Protein AF-A0A061D310-F1 (afdb_monomer_lite)

Radius of gyration: 40.43 Å; chains: 1; bounding box: 130×43×101 Å

Organism: Babesia bigemina (NCBI:txid5866)

Secondary structure (DSSP, 8-state):
-HHHHHHHHHHHHHHHHHHHHHHT-TTTHHHHHHHHHHHHHHHHHHHHHH---SS-THHHHHHHHHHHHHHHHHHHHHHHHHHHHHS-GGGHHHHHHHHHHHHHHHHHHHHHHHHHHHHHHTT-----S-GGGS-HHHHHHHHHHHHHHHHHHHHHHHHHHHHHHHHHHHHHHHHHHHHHHHHHHHHHHHHHHHHHHHHHHHHTT-SSHHHHHHHTTSSSSS---------------

Structure (mmCIF, N/CA/C/O backbone):
data_AF-A0A061D310-F1
#
_entry.id   AF-A0A061D310-F1
#
loop_
_atom_site.group_PDB
_atom_site.id
_atom_site.type_symbol
_atom_site.label_atom_id
_atom_site.label_alt_id
_atom_site.label_comp_id
_atom_site.label_asym_id
_atom_site.label_entity_id
_atom_site.label_seq_id
_atom_site.pdbx_PDB_ins_code
_atom_site.Cartn_x
_atom_site.Cartn_y
_atom_site.Cartn_z
_atom_site.occupancy
_atom_site.B_iso_or_equiv
_atom_site.auth_seq_id
_atom_site.auth_comp_id
_atom_site.auth_asym_id
_atom_site.auth_atom_id
_atom_site.pdbx_PDB_model_num
ATOM 1 N N . MET A 1 1 ? -4.786 -15.714 -21.174 1.00 40.25 1 MET A N 1
ATOM 2 C CA . MET A 1 1 ? -5.944 -15.778 -20.247 1.00 40.25 1 MET A CA 1
ATOM 3 C C . MET A 1 1 ? -5.659 -16.450 -18.891 1.00 40.25 1 MET A C 1
ATOM 5 O O . MET A 1 1 ? -6.470 -16.296 -17.992 1.00 40.25 1 MET A O 1
ATOM 9 N N . CYS A 1 2 ? -4.510 -17.110 -18.673 1.00 45.19 2 CYS A N 1
ATOM 10 C CA . CYS A 1 2 ? -4.218 -17.832 -17.417 1.00 45.19 2 CYS A CA 1
ATOM 11 C C . CYS A 1 2 ? -3.834 -16.929 -16.211 1.00 45.19 2 CYS A C 1
ATOM 13 O O . CYS A 1 2 ? -4.000 -17.319 -15.060 1.00 45.19 2 CYS A O 1
ATOM 15 N N . GLY A 1 3 ? -3.365 -15.696 -16.450 1.00 41.44 3 GLY A N 1
ATOM 16 C CA . GLY A 1 3 ? -2.932 -14.778 -15.380 1.00 41.44 3 GLY A CA 1
ATOM 17 C C . GLY A 1 3 ? -4.069 -14.186 -14.535 1.00 41.44 3 GLY A C 1
ATOM 18 O O . GLY A 1 3 ? -3.942 -14.087 -13.320 1.00 41.44 3 GLY A O 1
ATOM 19 N N . ILE A 1 4 ? -5.212 -13.863 -15.151 1.00 46.84 4 ILE A N 1
ATOM 20 C CA . ILE A 1 4 ? -6.364 -13.242 -14.465 1.00 46.84 4 ILE A CA 1
ATOM 21 C C . ILE A 1 4 ? -6.968 -14.199 -13.425 1.00 46.84 4 ILE A C 1
ATOM 23 O O . ILE A 1 4 ? -7.318 -13.784 -12.324 1.00 46.84 4 ILE A O 1
ATOM 27 N N . TRP A 1 5 ? -7.014 -15.496 -13.740 1.00 44.12 5 TRP A N 1
ATOM 28 C CA . TRP A 1 5 ? -7.502 -16.524 -12.818 1.00 44.12 5 TRP A CA 1
ATOM 29 C C . TRP A 1 5 ? -6.591 -16.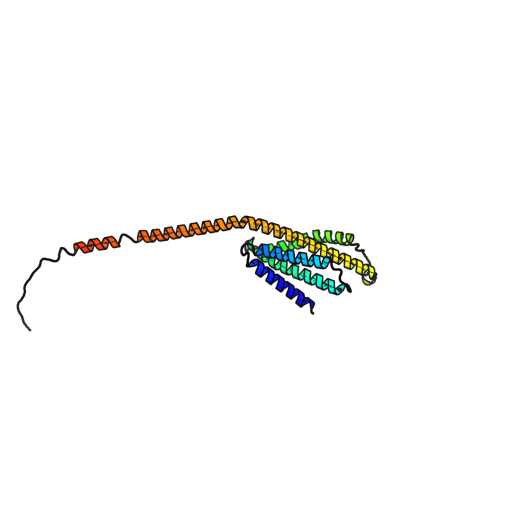701 -11.598 1.00 44.12 5 TRP A C 1
ATOM 31 O O . TRP A 1 5 ? -7.087 -16.899 -10.491 1.00 44.12 5 TRP A O 1
ATOM 41 N N . ARG A 1 6 ? -5.268 -16.562 -11.763 1.00 48.09 6 ARG A N 1
ATOM 42 C CA . ARG A 1 6 ? -4.312 -16.631 -10.644 1.00 48.09 6 ARG A CA 1
ATOM 43 C C . ARG A 1 6 ? -4.424 -15.425 -9.711 1.00 48.09 6 ARG A C 1
ATOM 45 O O . ARG A 1 6 ? -4.396 -15.606 -8.500 1.00 48.09 6 ARG A O 1
ATOM 52 N N . VAL A 1 7 ? -4.628 -14.226 -10.257 1.00 51.94 7 VAL A N 1
ATOM 53 C CA . VAL A 1 7 ? -4.828 -12.999 -9.464 1.00 51.94 7 VAL A CA 1
ATOM 54 C C . VAL A 1 7 ? -6.148 -13.043 -8.683 1.00 51.94 7 VAL A C 1
ATOM 56 O O . VAL A 1 7 ? -6.175 -12.727 -7.495 1.00 51.94 7 VAL A O 1
ATOM 59 N N . LEU A 1 8 ? -7.234 -13.508 -9.310 1.00 54.69 8 LEU A N 1
ATOM 60 C CA . LEU A 1 8 ? -8.517 -13.705 -8.625 1.00 54.69 8 LEU A CA 1
ATOM 61 C C . LEU A 1 8 ? -8.434 -14.786 -7.538 1.00 54.69 8 LEU A C 1
ATOM 63 O O . LEU A 1 8 ? -8.980 -14.602 -6.451 1.00 54.69 8 LEU A O 1
ATOM 67 N N . SER A 1 9 ? -7.706 -15.874 -7.802 1.00 59.25 9 SER A N 1
ATOM 68 C CA . SER A 1 9 ? -7.478 -16.940 -6.817 1.00 59.25 9 SER A CA 1
ATOM 69 C C . SER A 1 9 ? -6.656 -16.441 -5.629 1.00 59.25 9 SER A C 1
ATOM 71 O O . SER A 1 9 ? -6.984 -16.752 -4.490 1.00 59.25 9 SER A O 1
ATOM 73 N N . PHE A 1 10 ? -5.637 -15.611 -5.866 1.00 60.53 10 PHE A N 1
ATOM 74 C CA . PHE A 1 10 ? -4.836 -15.010 -4.800 1.00 60.53 10 PHE A CA 1
ATOM 75 C C . PHE A 1 10 ? -5.677 -14.097 -3.898 1.00 60.53 10 PHE A C 1
ATOM 77 O O . PHE A 1 10 ? -5.633 -14.232 -2.678 1.00 60.53 10 PHE A O 1
ATOM 84 N N . ASN A 1 11 ? -6.522 -13.239 -4.479 1.00 62.38 11 ASN A N 1
ATOM 85 C CA . ASN A 1 11 ? -7.435 -12.396 -3.701 1.00 62.38 11 ASN A CA 1
ATOM 86 C C . ASN A 1 11 ? -8.438 -13.222 -2.878 1.00 62.38 11 ASN A C 1
ATOM 88 O O . ASN A 1 11 ? -8.724 -12.872 -1.732 1.00 62.38 11 ASN A O 1
ATOM 92 N N . ALA A 1 12 ? -8.950 -14.327 -3.427 1.00 65.38 12 ALA A N 1
ATOM 93 C CA . ALA A 1 12 ? -9.838 -15.233 -2.701 1.00 65.38 12 ALA A CA 1
ATOM 94 C C . ALA A 1 12 ? -9.127 -15.918 -1.520 1.00 65.38 12 ALA A C 1
ATOM 96 O O . ALA A 1 12 ? -9.689 -15.992 -0.428 1.00 65.38 12 ALA A O 1
ATOM 97 N N . VAL A 1 13 ? -7.877 -16.350 -1.709 1.00 66.12 13 VAL A N 1
ATOM 98 C CA . VAL A 1 13 ? -7.052 -16.955 -0.651 1.00 66.12 13 VAL A CA 1
ATOM 99 C C . VAL A 1 13 ? -6.716 -15.935 0.437 1.00 66.12 13 VAL A C 1
ATOM 101 O O . VAL A 1 13 ? -6.892 -16.226 1.618 1.00 66.12 13 VAL A O 1
ATOM 104 N N . CYS A 1 14 ? -6.312 -14.714 0.073 1.00 62.16 14 CYS A N 1
ATOM 105 C CA . CYS A 1 14 ? -6.081 -13.645 1.046 1.00 62.16 14 CYS A CA 1
ATOM 106 C C . CYS A 1 14 ? -7.341 -13.348 1.862 1.00 62.16 14 CYS A C 1
ATOM 108 O O . CYS A 1 14 ? -7.257 -13.184 3.076 1.00 62.16 14 CYS A O 1
ATOM 110 N N . LYS A 1 15 ? -8.512 -13.324 1.216 1.00 66.69 15 LYS A N 1
ATOM 111 C CA . LYS A 1 15 ? -9.788 -13.116 1.901 1.00 66.69 15 LYS A CA 1
ATOM 112 C C . LYS A 1 15 ? -10.092 -14.234 2.907 1.00 66.69 15 LYS A C 1
ATOM 114 O O . LYS A 1 15 ? -10.458 -13.924 4.033 1.00 66.69 15 LYS A O 1
ATOM 119 N N . GLN A 1 16 ? -9.871 -15.498 2.545 1.00 67.25 16 GLN A N 1
ATOM 120 C CA . GLN A 1 16 ? -10.068 -16.633 3.459 1.00 67.25 16 GLN A CA 1
ATOM 121 C C . GLN A 1 16 ? -9.105 -16.609 4.653 1.00 67.25 16 GLN A C 1
ATOM 123 O O . GLN A 1 16 ? -9.524 -16.844 5.782 1.00 67.25 16 GLN A O 1
ATOM 128 N N . ILE A 1 17 ? -7.826 -16.282 4.433 1.00 65.75 17 ILE A N 1
ATOM 129 C CA . ILE A 1 17 ? -6.835 -16.156 5.517 1.00 65.75 17 ILE A CA 1
ATOM 130 C C . ILE A 1 17 ? -7.236 -15.037 6.485 1.00 65.75 17 ILE A C 1
ATOM 132 O O . ILE A 1 17 ? -7.107 -15.189 7.699 1.00 65.75 17 ILE A O 1
ATOM 136 N N . ILE A 1 18 ? -7.750 -13.924 5.955 1.00 64.88 18 ILE A N 1
ATOM 137 C CA . ILE A 1 18 ? -8.254 -12.814 6.767 1.00 64.88 18 ILE A CA 1
ATOM 138 C C . ILE A 1 18 ? -9.474 -13.248 7.583 1.00 64.88 18 ILE A C 1
ATOM 140 O O . ILE A 1 18 ? -9.512 -12.976 8.777 1.00 64.88 18 ILE A O 1
ATOM 144 N N . GLU A 1 19 ? -10.448 -13.927 6.974 1.00 66.81 19 GLU A N 1
ATOM 145 C CA . GLU A 1 19 ? -11.655 -14.402 7.666 1.00 66.81 19 GLU A CA 1
ATOM 146 C C . GLU A 1 19 ? -11.306 -15.362 8.818 1.00 66.81 19 GLU A C 1
ATOM 148 O O . GLU A 1 19 ? -11.794 -15.174 9.933 1.00 66.81 19 GLU A O 1
ATOM 153 N N . LEU A 1 20 ? -10.372 -16.294 8.594 1.00 64.12 20 LEU A N 1
ATOM 154 C CA . LEU A 1 20 ? -9.878 -17.216 9.625 1.00 64.12 20 LEU A CA 1
ATOM 155 C C . LEU A 1 20 ? -9.136 -16.497 10.764 1.00 64.12 20 LEU A C 1
ATOM 157 O O . LEU A 1 20 ? -9.350 -16.802 11.934 1.00 64.12 20 LEU A O 1
ATOM 161 N N . ALA A 1 21 ? -8.284 -15.516 10.448 1.00 60.56 21 ALA A N 1
ATOM 162 C CA . ALA A 1 21 ? -7.558 -14.747 11.463 1.00 60.56 21 ALA A CA 1
ATOM 163 C C . ALA A 1 21 ? -8.468 -13.801 12.274 1.00 60.56 21 ALA A C 1
ATOM 165 O O . ALA A 1 21 ? -8.161 -13.448 13.414 1.00 60.56 21 ALA A O 1
ATOM 166 N N . VAL A 1 22 ? -9.586 -13.376 11.682 1.00 62.34 22 VAL A N 1
ATOM 167 C CA . VAL A 1 22 ? -10.584 -12.486 12.290 1.00 62.34 22 VAL A CA 1
ATOM 168 C C . VAL A 1 22 ? -11.495 -13.225 13.273 1.00 62.34 22 VAL A C 1
ATOM 170 O O . VAL A 1 22 ? -11.852 -12.651 14.307 1.00 62.34 22 VAL A O 1
ATOM 173 N N . GLU A 1 23 ? -11.859 -14.480 12.996 1.00 61.41 23 GLU A N 1
ATOM 174 C CA . GLU A 1 23 ? -12.738 -15.268 13.874 1.00 61.41 23 GLU A CA 1
ATOM 175 C C . GLU A 1 23 ? -12.149 -15.492 15.273 1.00 61.41 23 GLU A C 1
ATOM 177 O O . GLU A 1 23 ? -12.894 -15.472 16.259 1.00 61.41 23 GLU A O 1
ATOM 182 N N . ASP A 1 24 ? -10.824 -15.605 15.366 1.00 58.50 24 ASP A N 1
ATOM 183 C CA . ASP A 1 24 ? -10.109 -15.873 16.617 1.00 58.50 24 ASP A CA 1
ATOM 184 C C . ASP A 1 24 ? -9.961 -14.617 17.509 1.00 58.50 24 A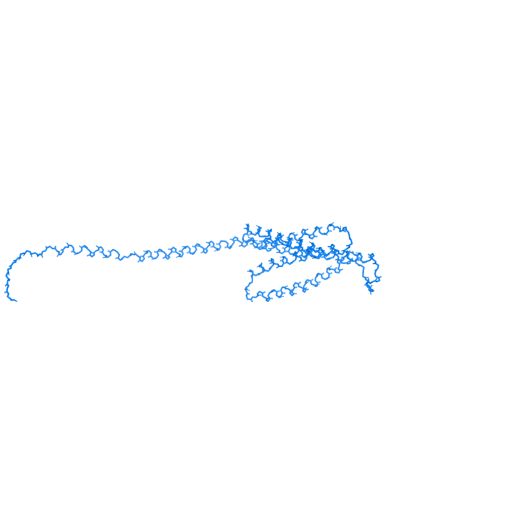SP A C 1
ATOM 186 O O . ASP A 1 24 ? -9.761 -14.711 18.718 1.00 58.50 24 ASP A O 1
ATOM 190 N N . ASN A 1 25 ? -10.132 -13.408 16.949 1.00 55.69 25 ASN A N 1
ATOM 191 C CA . ASN A 1 25 ? -9.956 -12.132 17.659 1.00 55.69 25 ASN A CA 1
ATOM 192 C C . ASN A 1 25 ? -11.044 -11.098 17.314 1.00 55.69 25 ASN A C 1
ATOM 194 O O . ASN A 1 25 ? -10.763 -10.023 16.781 1.00 55.69 25 ASN A O 1
ATOM 198 N N . ARG A 1 26 ? -12.306 -11.365 17.684 1.00 59.72 26 ARG A N 1
ATOM 199 C CA . ARG A 1 26 ? -13.468 -10.504 17.347 1.00 59.72 26 ARG A CA 1
ATOM 200 C C . ARG A 1 26 ? -13.345 -9.027 17.750 1.00 59.72 26 ARG A C 1
ATOM 202 O O . ARG A 1 26 ? -14.005 -8.186 17.149 1.00 59.72 26 ARG A O 1
ATOM 209 N N . HIS A 1 27 ? -12.539 -8.692 18.759 1.00 59.91 27 HIS A N 1
ATOM 210 C CA . HIS A 1 27 ? -12.313 -7.298 19.178 1.00 59.91 27 HIS A CA 1
ATOM 211 C C . HIS A 1 27 ? -11.194 -6.581 18.410 1.00 59.91 27 HIS A C 1
ATOM 213 O O . HIS A 1 27 ? -11.166 -5.355 18.406 1.00 59.91 27 HIS A O 1
ATOM 219 N N . TYR A 1 28 ? -10.321 -7.320 17.722 1.00 62.16 28 TYR A N 1
ATOM 220 C CA . TYR A 1 28 ? -9.202 -6.774 16.941 1.00 62.16 28 TYR A CA 1
ATOM 221 C C . TYR A 1 28 ? -9.269 -7.153 15.461 1.00 62.16 28 TYR A C 1
ATOM 223 O O . TYR A 1 28 ? -8.322 -6.914 14.720 1.00 62.16 28 TYR A O 1
ATOM 231 N N . ALA A 1 29 ? -10.393 -7.717 15.025 1.00 65.50 29 ALA A N 1
ATOM 232 C CA . ALA A 1 29 ? -10.619 -8.217 13.679 1.00 65.50 29 ALA A CA 1
ATOM 233 C C . ALA A 1 29 ? -10.131 -7.255 12.584 1.00 65.50 29 ALA A C 1
ATOM 235 O O . ALA A 1 29 ? -9.356 -7.631 11.710 1.00 65.50 29 ALA A O 1
ATOM 236 N N . GLU A 1 30 ? -10.540 -5.989 12.658 1.00 69.69 30 GLU A N 1
ATOM 237 C CA . GLU A 1 30 ? -10.260 -5.004 11.614 1.00 69.69 30 GLU A CA 1
ATOM 238 C C . GLU A 1 30 ? -8.780 -4.575 11.536 1.00 69.69 30 GLU A C 1
ATOM 240 O O . GLU A 1 30 ? -8.208 -4.646 10.443 1.00 69.69 30 GLU A O 1
ATOM 245 N N . PRO A 1 31 ? -8.109 -4.166 12.637 1.00 70.69 31 PRO A N 1
ATOM 246 C CA . PRO A 1 31 ? -6.686 -3.832 12.579 1.00 70.69 31 PRO A CA 1
ATOM 247 C C . PRO A 1 31 ? -5.799 -5.060 12.325 1.00 70.69 31 PRO A C 1
ATOM 249 O O . PRO A 1 31 ? -4.829 -4.945 11.577 1.00 70.69 31 PRO A O 1
ATOM 252 N N . THR A 1 32 ? -6.143 -6.240 12.858 1.00 73.25 32 THR A N 1
ATOM 253 C CA . THR A 1 32 ? -5.396 -7.486 12.611 1.00 73.25 32 THR A CA 1
ATOM 254 C C . THR A 1 32 ? -5.465 -7.899 11.141 1.00 73.25 32 THR A C 1
ATOM 256 O O . THR A 1 32 ? -4.432 -8.198 10.541 1.00 73.25 32 THR A O 1
ATOM 259 N N . ALA A 1 33 ? -6.650 -7.837 10.523 1.00 75.19 33 ALA A N 1
ATOM 260 C CA . ALA A 1 33 ? -6.819 -8.079 9.091 1.00 75.19 33 ALA A CA 1
ATOM 261 C C . ALA A 1 33 ? -5.969 -7.121 8.241 1.00 75.19 33 ALA A C 1
ATOM 263 O O . ALA A 1 33 ? -5.321 -7.544 7.282 1.00 75.19 33 ALA A O 1
ATOM 264 N N . GLY A 1 34 ? -5.933 -5.838 8.618 1.00 74.75 34 GLY A N 1
ATOM 265 C CA . GLY A 1 34 ? -5.108 -4.824 7.963 1.00 74.75 34 GLY A CA 1
ATOM 266 C C . GLY A 1 34 ? -3.609 -5.124 8.049 1.00 74.75 34 GLY A C 1
ATOM 267 O O . GLY A 1 34 ? -2.923 -5.088 7.027 1.00 74.75 34 GLY A O 1
ATOM 268 N N . CYS A 1 35 ? -3.109 -5.485 9.235 1.00 79.88 35 CYS A N 1
ATOM 269 C CA . CYS A 1 35 ? -1.708 -5.865 9.442 1.00 79.88 35 CYS A CA 1
ATOM 270 C C . CYS A 1 35 ? -1.311 -7.097 8.617 1.00 79.88 35 CYS A C 1
ATOM 272 O O . CYS A 1 35 ? -0.292 -7.063 7.929 1.00 79.88 35 CYS A O 1
ATOM 274 N N . ILE A 1 36 ? -2.122 -8.162 8.645 1.00 81.38 36 ILE A N 1
ATOM 275 C CA . ILE A 1 36 ? -1.851 -9.402 7.898 1.00 81.38 36 ILE A CA 1
ATOM 276 C C . ILE A 1 36 ? -1.805 -9.115 6.398 1.00 81.38 36 ILE A C 1
ATOM 278 O O . ILE A 1 36 ? -0.860 -9.511 5.719 1.00 81.38 36 ILE A O 1
ATOM 282 N N . LEU A 1 37 ? -2.786 -8.376 5.878 1.00 81.50 37 LEU A N 1
ATOM 283 C CA . LEU A 1 37 ? -2.849 -8.045 4.459 1.00 81.50 37 LEU A CA 1
ATOM 284 C C . LEU A 1 37 ? -1.6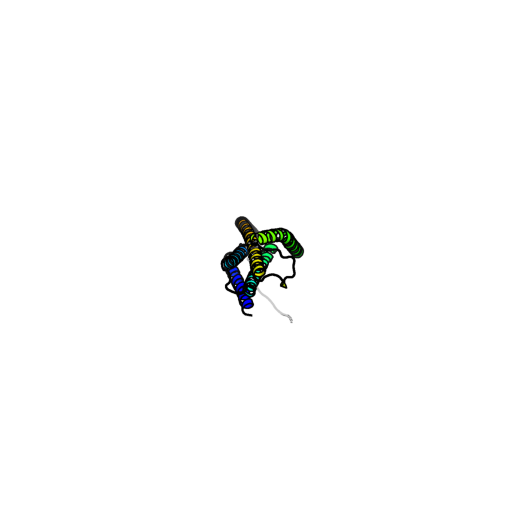60 -7.183 4.008 1.00 81.50 37 LEU A C 1
ATOM 286 O O . LEU A 1 37 ? -1.088 -7.434 2.946 1.00 81.50 37 LEU A O 1
ATOM 290 N N . MET A 1 38 ? -1.260 -6.196 4.815 1.00 82.62 38 MET A N 1
ATOM 291 C CA . MET A 1 38 ? -0.069 -5.387 4.535 1.00 82.62 38 MET A CA 1
ATOM 292 C C . MET A 1 38 ? 1.217 -6.213 4.608 1.00 82.62 38 MET A C 1
ATOM 294 O O . MET A 1 38 ? 2.106 -6.012 3.784 1.00 82.62 38 MET A O 1
ATOM 298 N N . GLY A 1 39 ? 1.298 -7.178 5.528 1.00 82.19 39 GLY A N 1
ATOM 299 C CA . GLY A 1 39 ? 2.409 -8.125 5.619 1.00 82.19 39 GLY A CA 1
ATOM 300 C C . GLY A 1 39 ? 2.519 -9.025 4.387 1.00 82.19 39 GLY A C 1
ATOM 301 O O . GLY A 1 39 ? 3.589 -9.115 3.789 1.00 82.19 39 GLY A O 1
ATOM 302 N N . VAL A 1 40 ? 1.407 -9.623 3.944 1.00 82.25 40 VAL A N 1
ATOM 303 C CA . VAL A 1 40 ? 1.356 -10.434 2.713 1.00 82.25 40 VAL A CA 1
ATOM 304 C C . VAL A 1 40 ? 1.761 -9.604 1.498 1.00 82.25 40 VAL A C 1
ATOM 306 O O . VAL A 1 40 ? 2.532 -10.066 0.658 1.00 82.25 40 VAL A O 1
ATOM 309 N N . ARG A 1 41 ? 1.285 -8.358 1.414 1.00 83.69 41 ARG A N 1
ATOM 310 C CA . ARG A 1 41 ? 1.665 -7.441 0.339 1.00 83.69 41 ARG A CA 1
ATOM 311 C C . ARG A 1 41 ? 3.157 -7.123 0.360 1.00 83.69 41 ARG A C 1
ATOM 313 O O . ARG A 1 41 ? 3.786 -7.159 -0.692 1.00 83.69 41 ARG A O 1
ATOM 320 N N . LEU A 1 42 ? 3.717 -6.819 1.529 1.00 84.00 42 LEU A N 1
ATOM 321 C CA . LEU A 1 42 ? 5.145 -6.549 1.673 1.00 84.00 42 LEU A CA 1
ATOM 322 C C . LEU A 1 42 ? 5.973 -7.760 1.231 1.00 84.00 42 LEU A C 1
ATOM 324 O O . LEU A 1 42 ? 6.916 -7.595 0.463 1.00 84.00 42 LEU A O 1
ATOM 328 N N . LEU A 1 43 ? 5.575 -8.966 1.645 1.00 82.88 43 LEU A N 1
ATOM 329 C CA . LEU A 1 43 ? 6.233 -10.206 1.243 1.00 82.88 43 LEU A CA 1
ATOM 330 C C . LEU A 1 43 ? 6.180 -10.407 -0.277 1.00 82.88 43 LEU A C 1
ATOM 332 O O . LEU A 1 43 ? 7.203 -10.703 -0.885 1.00 82.88 43 LEU A O 1
ATOM 336 N N . ALA A 1 44 ? 5.020 -10.184 -0.901 1.00 80.25 44 ALA A N 1
ATOM 337 C CA . ALA A 1 44 ? 4.889 -10.246 -2.354 1.00 80.25 44 ALA A CA 1
ATOM 338 C C . ALA A 1 44 ? 5.837 -9.249 -3.044 1.00 80.25 44 ALA A C 1
ATOM 340 O O . ALA A 1 44 ? 6.581 -9.642 -3.937 1.00 80.25 44 ALA A O 1
ATOM 341 N N . CYS A 1 45 ? 5.873 -7.988 -2.598 1.00 79.69 45 CYS A N 1
ATOM 342 C CA . CYS A 1 45 ? 6.775 -6.979 -3.157 1.00 79.69 45 CYS A CA 1
ATOM 343 C C . CYS A 1 45 ? 8.258 -7.366 -3.025 1.00 79.69 45 CYS A C 1
ATOM 345 O O . CYS A 1 45 ? 9.026 -7.130 -3.952 1.00 79.69 45 CYS A O 1
ATOM 347 N N . LEU A 1 46 ? 8.668 -7.955 -1.895 1.00 80.00 46 LEU A N 1
ATOM 348 C CA . LEU A 1 46 ? 10.051 -8.394 -1.678 1.00 80.00 46 LEU A CA 1
ATOM 349 C C . LEU A 1 46 ? 10.430 -9.566 -2.594 1.00 80.00 46 LEU A C 1
ATOM 351 O O . LEU A 1 46 ? 11.498 -9.541 -3.201 1.00 80.00 46 LEU A O 1
ATOM 355 N N . LEU A 1 47 ? 9.528 -10.537 -2.773 1.00 76.81 47 LEU A N 1
ATOM 356 C CA . LEU A 1 47 ? 9.737 -11.671 -3.682 1.00 76.81 47 LEU A CA 1
ATOM 357 C C . LEU A 1 47 ? 9.948 -11.220 -5.138 1.00 76.81 47 LEU A C 1
ATOM 359 O O . LEU A 1 47 ? 10.805 -11.763 -5.840 1.00 76.81 47 LEU A O 1
ATOM 363 N N . PHE A 1 48 ? 9.203 -10.205 -5.586 1.00 73.25 48 PHE A N 1
ATOM 364 C CA . PHE A 1 48 ? 9.360 -9.631 -6.928 1.00 73.25 48 PHE A CA 1
ATOM 365 C C . PHE A 1 48 ? 10.634 -8.770 -7.076 1.00 73.25 48 PHE A C 1
ATOM 367 O O . PHE A 1 48 ? 11.098 -8.555 -8.199 1.00 73.25 48 PHE A O 1
ATOM 374 N N . LEU A 1 49 ? 11.226 -8.291 -5.971 1.00 72.38 49 LEU A N 1
ATOM 375 C CA . LEU A 1 49 ? 12.439 -7.455 -5.970 1.00 72.38 49 LEU A CA 1
ATOM 376 C C . LEU A 1 49 ? 13.717 -8.277 -6.161 1.00 72.38 49 LEU A C 1
ATOM 378 O O . LEU A 1 49 ? 14.624 -7.827 -6.858 1.00 72.38 49 LEU A O 1
ATOM 382 N N . GLU A 1 50 ? 13.780 -9.469 -5.566 1.00 66.31 50 GLU A N 1
ATOM 383 C CA . GLU A 1 50 ? 14.973 -10.328 -5.591 1.00 66.31 50 GLU A CA 1
ATOM 384 C C . GLU A 1 50 ? 15.095 -11.188 -6.851 1.00 66.31 50 GLU A C 1
ATOM 386 O O . GLU A 1 50 ? 16.200 -11.594 -7.206 1.00 66.31 50 GLU A O 1
ATOM 391 N N . THR A 1 51 ? 13.988 -11.473 -7.541 1.00 59.06 51 THR A N 1
ATOM 392 C CA . THR A 1 51 ? 13.992 -12.374 -8.699 1.00 59.06 51 THR A CA 1
ATOM 393 C C . THR A 1 51 ? 14.024 -11.586 -10.015 1.00 59.06 51 THR A C 1
ATOM 395 O O . THR A 1 51 ? 12.989 -11.083 -10.460 1.00 59.06 51 THR A O 1
ATOM 398 N N . PRO A 1 52 ? 15.193 -11.444 -10.679 1.00 55.69 52 PRO A N 1
ATOM 399 C CA . PRO A 1 52 ? 15.228 -10.907 -12.032 1.00 55.69 52 PRO A CA 1
ATOM 400 C C . PRO A 1 52 ? 14.522 -11.904 -12.966 1.00 55.69 52 PRO A C 1
ATOM 402 O O . PRO A 1 52 ? 14.874 -13.087 -12.981 1.00 55.69 52 PRO A O 1
ATOM 405 N N . PRO A 1 53 ? 13.503 -11.479 -13.730 1.00 55.75 53 PRO A N 1
ATOM 406 C CA . PRO A 1 53 ? 12.783 -12.390 -14.603 1.00 55.75 53 PRO A CA 1
ATOM 407 C C . PRO A 1 53 ? 13.671 -12.855 -15.759 1.00 55.75 53 PRO A C 1
ATOM 409 O O . PRO A 1 53 ? 14.279 -12.052 -16.465 1.00 55.75 53 PRO A O 1
ATOM 412 N N . PHE A 1 54 ? 13.686 -14.163 -16.004 1.00 46.56 54 PHE A N 1
ATOM 413 C CA . PHE A 1 54 ? 14.227 -14.729 -17.235 1.00 46.56 54 PHE A CA 1
ATOM 414 C C . PHE A 1 54 ? 13.202 -14.537 -18.365 1.00 46.56 54 PHE A C 1
ATOM 416 O O . PHE A 1 54 ? 12.213 -15.266 -18.435 1.00 46.56 54 PHE A O 1
ATOM 423 N N . GLY A 1 55 ? 13.408 -13.549 -19.241 1.00 53.28 55 GLY A N 1
ATOM 424 C CA . GLY A 1 55 ? 12.619 -13.387 -20.470 1.00 53.28 55 GLY A CA 1
ATOM 425 C C . GLY A 1 55 ? 12.387 -11.941 -20.910 1.00 53.28 55 GLY A C 1
ATOM 426 O O . GLY A 1 55 ? 12.630 -10.995 -20.166 1.00 53.28 55 GLY A O 1
ATOM 427 N N . THR A 1 56 ? 11.889 -11.773 -22.139 1.00 53.78 56 THR A N 1
ATOM 428 C CA . THR A 1 56 ? 11.564 -10.466 -22.729 1.00 53.78 56 THR A CA 1
ATOM 429 C C . THR A 1 56 ? 10.586 -9.681 -21.851 1.00 53.78 56 THR A C 1
ATOM 431 O O . THR A 1 56 ? 9.494 -10.154 -21.529 1.00 53.78 56 THR A O 1
ATOM 434 N N . LEU A 1 57 ? 11.004 -8.460 -21.529 1.00 57.59 57 LEU A N 1
ATOM 435 C CA . LEU A 1 57 ? 10.538 -7.516 -20.508 1.00 57.59 57 LEU A CA 1
ATOM 436 C C . LEU A 1 57 ? 9.013 -7.353 -20.302 1.00 57.59 57 LEU A C 1
ATOM 438 O O . LEU A 1 57 ? 8.572 -6.970 -19.225 1.00 57.59 57 LEU A O 1
ATOM 442 N N . LEU A 1 58 ? 8.170 -7.633 -21.300 1.00 63.44 58 LEU A N 1
ATOM 443 C CA . LEU A 1 58 ? 6.793 -7.125 -21.321 1.00 63.44 58 LEU A CA 1
ATOM 444 C C . LEU A 1 58 ? 5.792 -7.917 -20.456 1.00 63.44 58 LEU A C 1
ATOM 446 O O . LEU A 1 58 ? 4.948 -7.325 -19.784 1.00 63.44 58 LEU A O 1
ATOM 450 N N . TRP A 1 59 ? 5.842 -9.254 -20.475 1.00 68.44 59 TRP A N 1
ATOM 451 C CA . TRP A 1 59 ? 4.769 -10.060 -19.868 1.00 68.44 59 TRP A CA 1
ATOM 452 C C . TRP A 1 59 ? 4.884 -10.150 -18.345 1.00 68.44 59 TRP A C 1
ATOM 454 O O . TRP A 1 59 ? 3.883 -10.060 -17.636 1.00 68.44 59 TRP A O 1
ATOM 464 N N . TYR A 1 60 ? 6.111 -10.269 -17.836 1.00 68.75 60 TYR A N 1
ATOM 465 C CA . TYR A 1 60 ? 6.373 -10.320 -16.399 1.00 68.75 60 TYR A CA 1
ATOM 466 C C . TYR A 1 60 ? 5.954 -9.027 -15.698 1.00 68.75 60 TYR A C 1
ATOM 468 O O . TYR A 1 60 ? 5.259 -9.085 -14.689 1.00 68.75 60 TYR A O 1
ATOM 476 N N . HIS A 1 61 ? 6.285 -7.868 -16.277 1.00 71.69 61 HIS A N 1
ATOM 477 C CA . HIS A 1 61 ? 5.923 -6.566 -15.707 1.00 71.69 61 HIS A CA 1
ATOM 478 C C . HIS A 1 61 ? 4.403 -6.393 -15.620 1.00 71.69 61 HIS A C 1
ATOM 480 O O . HIS A 1 61 ? 3.891 -5.785 -14.684 1.00 71.69 61 HIS A O 1
ATOM 486 N N . LEU A 1 62 ? 3.661 -6.963 -16.573 1.00 73.81 62 LEU A N 1
ATOM 487 C CA . LEU A 1 62 ? 2.203 -6.929 -16.566 1.00 73.81 62 LEU A CA 1
ATOM 488 C C . LEU A 1 62 ? 1.615 -7.802 -15.448 1.00 73.81 62 LEU A C 1
ATOM 490 O O . LEU A 1 62 ? 0.649 -7.404 -14.800 1.00 73.81 62 LEU A O 1
ATOM 494 N N . VAL A 1 63 ? 2.201 -8.978 -15.202 1.00 76.75 63 VAL A N 1
ATOM 495 C CA . VAL A 1 63 ? 1.806 -9.867 -14.095 1.00 76.75 63 VAL A CA 1
ATOM 496 C C . VAL A 1 63 ? 2.161 -9.252 -12.741 1.00 76.75 63 VAL A C 1
ATOM 498 O O . VAL A 1 63 ? 1.338 -9.282 -11.824 1.00 76.75 63 VAL A O 1
ATOM 501 N N . GLU A 1 64 ? 3.345 -8.656 -12.626 1.00 74.94 64 GLU A N 1
ATOM 502 C CA . GLU A 1 64 ? 3.809 -7.920 -11.448 1.00 74.94 64 GLU A CA 1
ATOM 503 C C . GLU A 1 64 ? 2.853 -6.757 -11.138 1.00 74.94 64 GLU A C 1
ATOM 505 O O . GLU A 1 64 ? 2.274 -6.699 -10.052 1.00 74.94 64 GLU A O 1
ATOM 510 N N . LEU A 1 65 ? 2.559 -5.907 -12.128 1.00 76.56 65 LEU A N 1
ATOM 511 C CA . LEU A 1 65 ? 1.629 -4.786 -11.980 1.00 76.56 65 LEU A CA 1
ATOM 512 C C . LEU A 1 65 ? 0.204 -5.245 -11.640 1.00 76.56 65 LEU A C 1
ATOM 514 O O . LEU A 1 65 ? -0.447 -4.639 -10.789 1.00 76.56 65 LEU A O 1
ATOM 518 N N . ALA A 1 66 ? -0.285 -6.325 -12.255 1.00 79.19 66 ALA A N 1
ATOM 519 C CA . ALA A 1 66 ? -1.606 -6.876 -11.956 1.00 79.19 66 ALA A CA 1
ATOM 520 C C . ALA A 1 66 ? -1.695 -7.416 -10.519 1.00 79.19 66 ALA A C 1
ATOM 522 O O . ALA A 1 66 ? -2.693 -7.187 -9.834 1.00 79.19 66 ALA A O 1
ATOM 523 N N . THR A 1 67 ? -0.646 -8.088 -10.038 1.00 78.00 67 THR A N 1
ATOM 524 C CA . THR A 1 67 ? -0.587 -8.638 -8.674 1.00 78.00 67 THR A CA 1
ATOM 525 C C . THR A 1 67 ? -0.498 -7.517 -7.632 1.00 78.00 67 THR A C 1
ATOM 527 O O . THR A 1 67 ? -1.219 -7.520 -6.629 1.00 78.00 67 THR A O 1
ATOM 530 N N . LEU A 1 68 ? 0.319 -6.494 -7.896 1.00 78.00 68 LEU A N 1
ATOM 531 C CA . LEU A 1 68 ? 0.427 -5.301 -7.051 1.00 78.00 68 LEU A CA 1
ATOM 532 C C . LEU A 1 68 ? -0.866 -4.467 -7.056 1.00 78.00 68 LEU A C 1
ATOM 534 O O . LEU A 1 68 ? -1.275 -3.944 -6.018 1.00 78.00 68 LEU A O 1
ATOM 538 N N . GLY A 1 69 ? -1.551 -4.378 -8.197 1.00 79.00 69 GLY A N 1
ATOM 539 C CA . GLY A 1 69 ? -2.855 -3.722 -8.313 1.00 79.00 69 GLY A CA 1
ATOM 540 C C . GLY A 1 69 ? -3.951 -4.451 -7.532 1.00 79.00 69 GLY A C 1
ATOM 541 O O . GLY A 1 69 ? -4.711 -3.825 -6.795 1.00 79.00 69 GLY A O 1
ATOM 542 N N . ALA A 1 70 ? -3.998 -5.780 -7.624 1.00 77.38 70 ALA A N 1
ATOM 543 C CA . ALA A 1 70 ? -4.978 -6.604 -6.920 1.00 77.38 70 ALA A CA 1
ATOM 544 C C . ALA A 1 70 ? -4.821 -6.553 -5.392 1.00 77.38 70 ALA A C 1
ATOM 546 O O . ALA A 1 70 ? -5.807 -6.413 -4.661 1.00 77.38 70 ALA A O 1
ATOM 547 N N . THR A 1 71 ? -3.580 -6.592 -4.901 1.00 76.25 71 THR A N 1
ATOM 548 C CA . THR A 1 71 ? -3.294 -6.418 -3.467 1.00 76.25 71 THR A CA 1
ATOM 549 C C . THR A 1 71 ? -3.639 -5.010 -2.982 1.00 76.25 71 THR A C 1
ATOM 551 O O . THR A 1 71 ? -4.119 -4.844 -1.859 1.00 76.25 71 THR A O 1
ATOM 554 N N . TYR A 1 72 ? -3.465 -3.989 -3.828 1.00 79.25 72 TYR A N 1
ATOM 555 C CA . TYR A 1 72 ? -3.891 -2.623 -3.526 1.00 79.25 72 TYR A CA 1
ATOM 556 C C . TYR A 1 72 ? -5.405 -2.469 -3.407 1.00 79.25 72 TYR A C 1
ATOM 558 O O . TYR A 1 72 ? -5.875 -1.831 -2.463 1.00 79.25 72 TYR A O 1
ATOM 566 N N . ASP A 1 73 ? -6.173 -3.070 -4.310 1.00 78.69 73 ASP A N 1
ATOM 567 C CA . ASP A 1 73 ? -7.632 -3.016 -4.228 1.00 78.69 73 ASP A CA 1
ATOM 568 C C . ASP A 1 73 ? -8.159 -3.744 -2.980 1.00 78.69 73 ASP A C 1
ATOM 570 O O . ASP A 1 73 ? -8.978 -3.206 -2.232 1.00 78.69 73 ASP A O 1
ATOM 574 N N . THR A 1 74 ? -7.579 -4.905 -2.662 1.00 75.75 74 THR A N 1
ATOM 575 C CA . THR A 1 74 ? -7.915 -5.662 -1.445 1.00 75.75 74 THR A CA 1
ATOM 576 C C . THR A 1 74 ? -7.629 -4.846 -0.178 1.00 75.75 74 THR A C 1
ATOM 578 O O . THR A 1 74 ? -8.458 -4.792 0.732 1.00 75.75 74 THR A O 1
ATOM 581 N N . ALA A 1 75 ? -6.501 -4.128 -0.133 1.00 72.69 75 ALA A N 1
ATOM 582 C CA . ALA A 1 75 ? -6.163 -3.232 0.975 1.00 72.69 75 ALA A CA 1
ATOM 583 C C . ALA A 1 75 ? -7.162 -2.077 1.139 1.00 72.69 75 ALA A C 1
ATOM 585 O O . ALA A 1 75 ? -7.542 -1.732 2.262 1.00 72.69 75 ALA A O 1
ATOM 586 N N . ASN A 1 76 ? -7.642 -1.508 0.031 1.00 72.88 76 ASN A N 1
ATOM 587 C CA . ASN A 1 76 ? -8.705 -0.504 0.063 1.00 72.88 76 ASN A CA 1
ATOM 588 C C . ASN A 1 76 ? -10.036 -1.073 0.575 1.00 72.88 76 ASN A C 1
ATOM 590 O O . ASN A 1 76 ? -10.812 -0.342 1.201 1.00 72.88 76 ASN A O 1
ATOM 594 N N . GLY A 1 77 ? -10.291 -2.362 0.338 1.00 71.62 77 GLY A N 1
ATOM 595 C CA . GLY A 1 77 ? -11.427 -3.097 0.892 1.00 71.62 77 GLY A CA 1
ATOM 596 C C . GLY A 1 77 ? -11.433 -3.124 2.422 1.00 71.62 77 GLY A C 1
ATOM 597 O O . GLY A 1 77 ? -12.488 -2.922 3.014 1.00 71.62 77 GLY A O 1
ATOM 598 N N . VAL A 1 78 ? -10.264 -3.276 3.056 1.00 69.81 78 VAL A N 1
ATOM 599 C CA . VAL A 1 78 ? -10.104 -3.274 4.528 1.00 69.81 78 VAL A CA 1
ATOM 600 C C . VAL A 1 78 ? -10.087 -1.857 5.111 1.00 69.81 78 VAL A C 1
ATOM 602 O O . VAL A 1 78 ? -10.613 -1.617 6.196 1.00 69.81 78 VAL A O 1
ATOM 605 N N . TYR A 1 79 ? -9.555 -0.876 4.378 1.00 69.12 79 TYR A N 1
ATOM 606 C CA . TYR A 1 79 ? -9.501 0.514 4.845 1.00 69.12 79 TYR A CA 1
ATOM 607 C C . TYR A 1 79 ? -10.894 1.130 5.062 1.00 69.12 79 TYR A C 1
ATOM 609 O O . TYR A 1 79 ? -11.117 1.897 6.001 1.00 69.12 79 TYR A O 1
ATOM 617 N N . ARG A 1 80 ? -11.861 0.799 4.197 1.00 69.38 80 ARG A N 1
ATOM 618 C CA . ARG A 1 80 ? -13.235 1.322 4.277 1.00 69.38 80 ARG A CA 1
ATOM 619 C C . ARG A 1 80 ? -13.944 1.004 5.609 1.00 69.38 80 ARG A C 1
ATOM 621 O O . ARG A 1 80 ? -14.397 1.977 6.221 1.00 69.38 80 ARG A O 1
ATOM 628 N N . PRO A 1 81 ? -14.045 -0.263 6.062 1.00 68.25 81 PRO A N 1
ATOM 629 C CA . PRO A 1 81 ? -14.725 -0.625 7.307 1.00 68.25 81 PRO A CA 1
ATOM 630 C C . PRO A 1 81 ? -14.055 -0.032 8.555 1.00 68.25 81 PRO A C 1
ATOM 632 O O . PRO A 1 81 ? -14.741 0.585 9.374 1.00 68.25 81 PRO A O 1
ATOM 635 N N . VAL A 1 82 ? -12.716 -0.080 8.635 1.00 68.69 82 VAL A N 1
ATOM 636 C CA . VAL A 1 82 ? -11.945 0.538 9.735 1.00 68.69 82 VAL A CA 1
ATOM 637 C C . VAL A 1 82 ? -12.321 2.010 9.881 1.00 68.69 82 VAL A C 1
ATOM 639 O O . VAL A 1 82 ? -12.630 2.505 10.964 1.00 68.69 82 VAL A O 1
ATOM 642 N N . MET A 1 83 ? -12.349 2.732 8.760 1.00 65.12 83 MET A N 1
ATOM 643 C CA . MET A 1 83 ? -12.653 4.151 8.780 1.00 65.12 83 MET A CA 1
ATOM 644 C C . MET A 1 83 ? -14.130 4.388 9.134 1.00 65.12 83 MET A C 1
ATOM 646 O O . MET A 1 83 ? -14.438 5.348 9.843 1.00 65.12 83 MET A O 1
ATOM 650 N N . THR A 1 84 ? -15.082 3.578 8.645 1.00 68.06 84 THR A N 1
ATOM 651 C CA . THR A 1 84 ? -16.517 3.770 8.944 1.00 68.06 84 THR A CA 1
ATOM 652 C C . THR A 1 84 ? -16.851 3.682 10.430 1.00 68.06 84 THR A C 1
ATOM 654 O O . THR A 1 84 ? -17.717 4.426 10.876 1.00 68.06 84 THR A O 1
ATOM 657 N N . ASN A 1 85 ? -16.111 2.904 11.217 1.00 66.06 85 ASN A N 1
ATOM 658 C CA . ASN A 1 85 ? -16.371 2.784 12.654 1.00 66.06 85 ASN A CA 1
ATOM 659 C C . ASN A 1 85 ? -15.947 4.015 13.472 1.00 66.06 85 ASN A C 1
ATOM 661 O O . ASN A 1 85 ? -16.472 4.254 14.557 1.00 66.06 85 ASN A O 1
ATOM 665 N N . VAL A 1 86 ? -15.036 4.841 12.949 1.00 67.12 86 VAL A N 1
ATOM 666 C CA . VAL A 1 86 ? -14.494 6.006 13.673 1.00 67.12 86 VAL A CA 1
ATOM 667 C C . VAL A 1 86 ? -15.363 7.263 13.504 1.00 67.12 86 VAL A C 1
ATOM 669 O O . VAL A 1 86 ? -15.282 8.194 14.304 1.00 67.12 86 VAL A O 1
ATOM 672 N N . ILE A 1 87 ? -16.192 7.340 12.456 1.00 66.50 87 ILE A N 1
ATOM 673 C CA . ILE A 1 87 ? -16.832 8.596 12.022 1.00 66.50 87 ILE A CA 1
ATOM 674 C C . ILE A 1 87 ? -18.342 8.419 11.867 1.00 66.50 87 ILE A C 1
ATOM 676 O O . ILE A 1 87 ? -18.814 7.407 11.369 1.00 66.50 87 ILE A O 1
ATOM 680 N N . LYS A 1 88 ? -19.118 9.439 12.258 1.00 71.50 88 LYS A N 1
ATOM 681 C CA . LYS A 1 88 ? -20.586 9.426 12.160 1.00 71.50 88 LYS A CA 1
ATOM 682 C C . LYS A 1 88 ? -21.061 9.206 10.718 1.00 71.50 88 LYS A C 1
ATOM 684 O O . LYS A 1 88 ? -20.581 9.867 9.795 1.00 71.50 88 LYS A O 1
ATOM 689 N N . HIS A 1 89 ? -22.110 8.394 10.572 1.00 74.44 89 HIS A N 1
ATOM 690 C CA . HIS A 1 89 ? -22.652 7.952 9.282 1.00 74.44 89 HIS A CA 1
ATOM 691 C C . HIS A 1 89 ? -22.960 9.081 8.282 1.00 74.44 89 HIS A C 1
ATOM 693 O O . HIS A 1 89 ? -22.769 8.934 7.077 1.00 74.44 89 HIS A O 1
ATOM 699 N N . ARG A 1 90 ? -23.371 10.252 8.785 1.00 75.88 90 ARG A N 1
ATOM 700 C CA . ARG A 1 90 ? -23.714 11.435 7.978 1.00 75.88 90 ARG A CA 1
ATOM 701 C C . ARG A 1 90 ? -22.544 11.990 7.145 1.00 75.88 90 ARG A C 1
ATOM 703 O O . ARG A 1 90 ? -22.798 12.662 6.154 1.00 75.88 90 ARG A O 1
ATOM 710 N N . TYR A 1 91 ? -21.289 11.712 7.508 1.00 75.31 91 TYR A N 1
ATOM 711 C CA . TYR A 1 91 ? -20.109 12.321 6.871 1.00 75.31 91 TYR A CA 1
ATOM 712 C C . TYR A 1 91 ? -19.241 11.341 6.065 1.00 75.31 91 TYR A C 1
ATOM 714 O O . TYR A 1 91 ? -18.148 11.708 5.630 1.00 75.31 91 TYR A O 1
ATOM 722 N N . HIS A 1 92 ? -19.685 10.099 5.841 1.00 73.00 92 HIS A N 1
ATOM 723 C CA . HIS A 1 92 ? -18.861 9.095 5.154 1.00 73.00 92 HIS A CA 1
ATOM 724 C C . HIS A 1 92 ? -18.487 9.484 3.719 1.00 73.00 92 HIS A C 1
ATOM 726 O O . HIS A 1 92 ? -17.320 9.355 3.353 1.00 73.00 92 HIS A O 1
ATOM 732 N N . ALA A 1 93 ? -19.439 9.993 2.929 1.00 73.81 93 ALA A N 1
ATOM 733 C CA . ALA A 1 93 ? -19.198 10.367 1.534 1.00 73.81 93 ALA A CA 1
ATOM 734 C C . ALA A 1 93 ? -18.190 11.524 1.418 1.00 73.81 93 ALA A C 1
ATOM 736 O O . ALA A 1 93 ? -17.194 11.411 0.704 1.00 73.81 93 ALA A O 1
ATOM 737 N N . THR A 1 94 ? -18.399 12.595 2.190 1.00 73.94 94 THR A N 1
ATOM 738 C CA . THR A 1 94 ? -17.510 13.766 2.227 1.00 73.94 94 THR A CA 1
ATOM 739 C C . THR A 1 94 ? -16.107 13.390 2.688 1.00 73.94 94 THR A C 1
ATOM 741 O O . THR A 1 94 ? -15.128 13.805 2.074 1.00 73.94 94 THR A O 1
ATOM 744 N N . ARG A 1 95 ? -15.986 12.541 3.716 1.00 70.81 95 ARG A N 1
ATOM 745 C CA . ARG A 1 95 ? -14.686 12.045 4.174 1.00 70.81 95 ARG A CA 1
ATOM 746 C C . ARG A 1 95 ? -13.976 11.251 3.091 1.00 70.81 95 ARG A C 1
ATOM 748 O O . ARG A 1 95 ? -12.815 11.519 2.822 1.00 70.81 95 ARG A O 1
ATOM 755 N N . THR A 1 96 ? -14.640 10.264 2.494 1.00 73.06 96 THR A N 1
ATOM 756 C CA . THR A 1 96 ? -14.015 9.446 1.451 1.00 73.06 96 THR A CA 1
ATOM 757 C C . THR A 1 96 ? -13.563 10.313 0.277 1.00 73.06 96 THR A C 1
ATOM 759 O O . THR A 1 96 ? -12.476 10.078 -0.244 1.00 73.06 96 THR A O 1
ATOM 762 N N . GLY A 1 97 ? -14.336 11.344 -0.082 1.00 73.75 97 GLY A N 1
ATOM 763 C CA . GLY A 1 97 ? -13.923 12.361 -1.050 1.00 73.75 97 GLY A CA 1
ATOM 764 C C . GLY A 1 97 ? -12.640 13.083 -0.631 1.00 73.75 97 GLY A C 1
ATOM 765 O O . GLY A 1 97 ? -11.654 13.035 -1.361 1.00 73.75 97 GLY A O 1
ATOM 766 N N . ILE A 1 98 ? -12.610 13.669 0.572 1.00 75.38 98 ILE A N 1
ATOM 767 C CA . ILE A 1 98 ? -11.445 14.410 1.088 1.00 75.38 98 ILE A CA 1
ATOM 768 C C . ILE A 1 98 ? -10.215 13.509 1.206 1.00 75.38 98 ILE A C 1
ATOM 770 O O . ILE A 1 98 ? -9.150 13.878 0.729 1.00 75.38 98 ILE A O 1
ATOM 774 N N . THR A 1 99 ? -10.341 12.319 1.796 1.00 76.06 99 THR A N 1
ATOM 775 C CA . THR A 1 99 ? -9.230 11.371 1.935 1.00 76.06 99 THR A CA 1
ATOM 776 C C . THR A 1 99 ? -8.671 10.983 0.572 1.00 76.06 99 THR A C 1
ATOM 778 O O . THR A 1 99 ? -7.455 10.964 0.410 1.00 76.06 99 THR A O 1
ATOM 781 N N . LYS A 1 100 ? -9.525 10.733 -0.430 1.00 74.69 100 LYS A N 1
ATOM 782 C CA . LYS A 1 100 ? -9.052 10.425 -1.784 1.00 74.69 100 LYS A CA 1
ATOM 783 C C . LYS A 1 100 ? -8.353 11.613 -2.435 1.00 74.69 100 LYS A C 1
ATOM 785 O O . LYS A 1 100 ? -7.247 11.430 -2.934 1.00 74.69 100 LYS A O 1
ATOM 790 N N . CYS A 1 101 ? -8.925 12.813 -2.365 1.00 77.31 101 CYS A N 1
ATOM 791 C CA . CYS A 1 101 ? -8.291 14.023 -2.891 1.00 77.31 101 CYS A CA 1
ATOM 792 C C . CYS A 1 101 ? -6.940 14.301 -2.219 1.00 77.31 101 CYS A C 1
ATOM 794 O O . CYS A 1 101 ? -5.955 14.549 -2.907 1.00 77.31 101 CYS A O 1
ATOM 796 N N . LEU A 1 102 ? -6.874 14.199 -0.889 1.00 74.50 102 LEU A N 1
ATOM 797 C CA . LEU A 1 102 ? -5.657 14.461 -0.127 1.00 74.50 102 LEU A CA 1
ATOM 798 C C . LEU A 1 102 ? -4.596 13.387 -0.387 1.00 74.50 102 LEU A C 1
ATOM 800 O O . LEU A 1 102 ? -3.445 13.723 -0.634 1.00 74.50 102 LEU A O 1
ATOM 804 N N . SER A 1 103 ? -4.983 12.106 -0.410 1.00 76.75 103 SER A N 1
ATOM 805 C CA . SER A 1 103 ? -4.065 11.008 -0.740 1.00 76.75 103 SER A CA 1
ATOM 806 C C . SER A 1 103 ? -3.515 11.118 -2.164 1.00 76.75 103 SER A C 1
ATOM 808 O O . SER A 1 103 ? -2.334 10.863 -2.374 1.00 76.75 103 SER A O 1
ATOM 810 N N . GLY A 1 104 ? -4.339 11.554 -3.124 1.00 74.25 104 GLY A N 1
ATOM 811 C CA . GLY A 1 104 ? -3.923 11.760 -4.508 1.00 74.25 104 GLY A CA 1
ATOM 812 C C . GLY A 1 104 ? -2.985 12.953 -4.657 1.00 74.25 104 GLY A C 1
ATOM 813 O O . GLY A 1 104 ? -1.938 12.823 -5.278 1.00 74.25 104 GLY A O 1
ATOM 814 N N . TYR A 1 105 ? -3.321 14.096 -4.053 1.00 75.12 105 TYR A N 1
ATOM 815 C CA . TYR A 1 105 ? -2.522 15.319 -4.159 1.00 75.12 105 TYR A CA 1
ATOM 816 C C . TYR A 1 105 ? -1.193 15.221 -3.401 1.00 75.12 105 TYR A C 1
ATOM 818 O O . TYR A 1 105 ? -0.129 15.445 -3.977 1.00 75.12 105 TYR A O 1
ATOM 826 N N . VAL A 1 106 ? -1.242 14.833 -2.122 1.00 76.19 106 VAL A N 1
ATOM 827 C CA . VAL A 1 106 ? -0.036 14.647 -1.299 1.00 76.19 106 VAL A CA 1
ATOM 828 C C . VAL A 1 106 ? 0.810 13.517 -1.875 1.00 76.19 106 VAL A C 1
ATOM 830 O O . VAL A 1 106 ? 2.022 13.658 -2.002 1.00 76.19 106 VAL A O 1
ATOM 833 N N . GLY A 1 107 ? 0.165 12.432 -2.311 1.00 76.81 107 GLY A N 1
ATOM 834 C CA . GLY A 1 107 ? 0.844 11.340 -2.988 1.00 76.81 107 GLY A CA 1
ATOM 835 C C . GLY A 1 107 ? 1.559 11.799 -4.257 1.00 76.81 107 GLY A C 1
ATOM 836 O O . GLY A 1 107 ? 2.743 11.527 -4.408 1.00 76.81 107 GLY A O 1
ATOM 837 N N . ALA A 1 108 ? 0.893 12.535 -5.147 1.00 80.75 108 ALA A N 1
ATOM 838 C CA . ALA A 1 108 ? 1.491 12.978 -6.405 1.00 80.75 108 ALA A CA 1
ATOM 839 C C . ALA A 1 108 ? 2.728 13.864 -6.193 1.00 80.75 108 ALA A C 1
ATOM 841 O O . ALA A 1 108 ? 3.736 13.673 -6.868 1.00 80.75 108 ALA A O 1
ATOM 842 N N . ILE A 1 109 ? 2.684 14.792 -5.233 1.00 84.69 109 ILE A N 1
ATOM 843 C CA . ILE A 1 109 ? 3.815 15.688 -4.956 1.00 84.69 109 ILE A CA 1
ATOM 844 C C . ILE A 1 109 ? 4.975 14.917 -4.321 1.00 84.69 109 ILE A C 1
ATOM 846 O O . ILE A 1 109 ? 6.109 14.983 -4.801 1.00 84.69 109 ILE A O 1
ATOM 850 N N . THR A 1 110 ? 4.703 14.174 -3.246 1.00 83.25 110 THR A N 1
ATOM 851 C CA . THR A 1 110 ? 5.753 13.492 -2.484 1.00 83.25 110 THR A CA 1
ATOM 852 C C . THR A 1 110 ? 6.336 12.320 -3.270 1.00 83.25 110 THR A C 1
ATOM 854 O O . THR A 1 110 ? 7.555 12.234 -3.430 1.00 83.25 110 THR A O 1
ATOM 857 N N . TYR A 1 111 ? 5.486 11.448 -3.81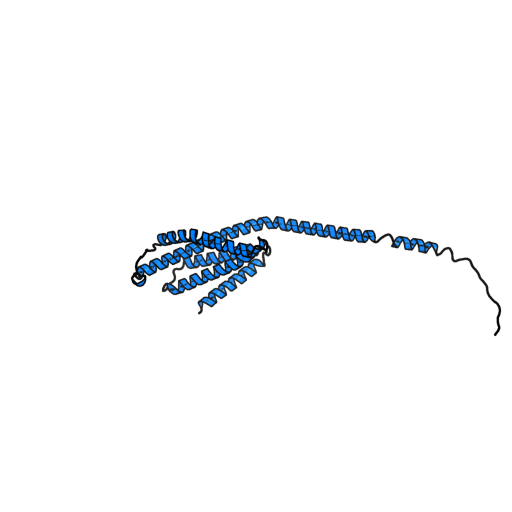9 1.00 82.00 111 TYR A N 1
ATOM 858 C CA . TYR A 1 111 ? 5.946 10.297 -4.592 1.00 82.00 111 TYR A CA 1
ATOM 859 C C . TYR A 1 111 ? 6.476 10.698 -5.968 1.00 82.00 111 TYR A C 1
ATOM 861 O O . TYR A 1 111 ? 7.406 10.056 -6.438 1.00 82.00 111 TYR A O 1
ATOM 869 N N . GLY A 1 112 ? 5.970 11.767 -6.595 1.00 84.75 112 GLY A N 1
ATOM 870 C CA . GLY A 1 112 ? 6.501 12.259 -7.871 1.00 84.75 112 GLY A CA 1
ATOM 871 C C . GLY A 1 112 ? 7.947 12.744 -7.754 1.00 84.75 112 GLY A C 1
ATOM 872 O O . GLY A 1 112 ? 8.798 12.369 -8.559 1.00 84.75 112 GLY A O 1
ATOM 873 N N . SER A 1 113 ? 8.257 13.506 -6.701 1.00 87.38 113 SER A N 1
ATOM 874 C CA . SER A 1 113 ? 9.633 13.938 -6.422 1.00 87.38 113 SER A CA 1
ATOM 875 C C . SER A 1 113 ? 10.555 12.753 -6.103 1.00 87.38 113 SER A C 1
ATOM 877 O O . SER A 1 113 ? 11.644 12.631 -6.667 1.00 87.38 113 SER A O 1
ATOM 879 N N . MET A 1 114 ? 10.095 11.818 -5.261 1.00 87.31 114 MET A N 1
ATOM 880 C CA . MET A 1 114 ? 10.843 10.589 -4.969 1.00 87.31 114 MET A CA 1
ATOM 881 C C . MET A 1 114 ? 11.080 9.737 -6.219 1.00 87.31 114 MET A C 1
ATOM 883 O O . MET A 1 114 ? 12.179 9.219 -6.394 1.00 87.31 114 MET A O 1
ATOM 887 N N . PHE A 1 115 ? 10.089 9.630 -7.107 1.00 89.00 115 PHE A N 1
ATOM 888 C CA . PHE A 1 115 ? 10.190 8.871 -8.349 1.00 89.00 115 PHE A CA 1
ATOM 889 C C . PHE A 1 115 ? 11.317 9.391 -9.241 1.00 89.00 115 PHE A C 1
ATOM 891 O O . PHE A 1 115 ? 12.149 8.613 -9.695 1.00 89.00 115 PHE A O 1
ATOM 898 N N . ILE A 1 116 ? 11.389 10.709 -9.444 1.00 88.62 116 ILE A N 1
ATOM 899 C CA . ILE A 1 116 ? 12.435 11.333 -10.266 1.00 88.62 116 ILE A CA 1
ATOM 900 C C . ILE A 1 116 ? 13.825 11.077 -9.669 1.00 88.62 116 ILE A C 1
ATOM 902 O O . ILE A 1 116 ? 14.772 10.787 -10.402 1.00 88.62 116 ILE A O 1
ATOM 906 N N . ASN A 1 117 ? 13.958 11.159 -8.344 1.00 91.06 117 ASN A N 1
ATOM 907 C CA . ASN A 1 117 ? 15.229 10.895 -7.670 1.00 91.06 117 ASN A CA 1
ATOM 908 C C . ASN A 1 117 ? 15.644 9.421 -7.780 1.00 91.06 117 ASN A C 1
ATOM 910 O O . ASN A 1 117 ? 16.815 9.139 -8.027 1.00 91.06 117 ASN A O 1
ATOM 914 N N . LEU A 1 118 ? 14.694 8.491 -7.661 1.00 90.44 118 LEU A N 1
ATOM 915 C CA . LEU A 1 118 ? 14.938 7.060 -7.845 1.00 90.44 118 LEU A CA 1
ATOM 916 C C . LEU A 1 118 ? 15.328 6.728 -9.289 1.00 90.44 118 LEU A C 1
ATOM 918 O O . LEU A 1 118 ? 16.286 5.990 -9.497 1.00 90.44 118 LEU A O 1
ATOM 922 N N . LEU A 1 119 ? 14.669 7.331 -10.283 1.00 89.88 119 LEU A N 1
ATOM 923 C CA . LEU A 1 119 ? 15.031 7.158 -11.692 1.00 89.88 119 LEU A CA 1
ATOM 924 C C . LEU A 1 119 ? 16.487 7.555 -11.945 1.00 89.88 119 LEU A C 1
ATOM 926 O O . LEU A 1 119 ? 17.234 6.802 -12.568 1.00 89.88 119 LEU A O 1
ATOM 930 N N . LYS A 1 120 ? 16.907 8.710 -11.417 1.00 89.25 120 LYS A N 1
ATOM 931 C CA . LYS A 1 120 ? 18.303 9.161 -11.507 1.00 89.25 120 LYS A CA 1
ATOM 932 C C . LYS A 1 120 ? 19.255 8.193 -10.803 1.00 89.25 120 LYS A C 1
ATOM 934 O O . LYS A 1 120 ? 20.300 7.871 -11.358 1.00 89.25 120 LYS A O 1
ATOM 939 N N . ALA A 1 121 ? 18.888 7.701 -9.620 1.00 90.62 121 ALA A N 1
ATOM 940 C CA . ALA A 1 121 ? 19.702 6.756 -8.857 1.00 90.62 121 ALA A CA 1
ATOM 941 C C . ALA A 1 121 ? 19.871 5.397 -9.562 1.00 90.62 121 ALA A C 1
ATOM 943 O O . ALA A 1 121 ? 20.923 4.777 -9.446 1.00 90.62 121 ALA A O 1
ATOM 944 N N . PHE A 1 122 ? 18.868 4.948 -10.322 1.00 88.62 122 PHE A N 1
ATOM 945 C CA . PHE A 1 122 ? 18.923 3.699 -11.087 1.00 88.62 122 PHE A CA 1
ATOM 946 C C . PHE A 1 122 ? 19.480 3.855 -12.510 1.00 88.62 122 PHE A C 1
ATOM 948 O O . PHE A 1 122 ? 19.449 2.894 -13.275 1.00 88.62 122 PHE A O 1
ATOM 955 N N . GLY A 1 123 ? 20.016 5.028 -12.860 1.00 87.12 123 GLY A N 1
ATOM 956 C CA . GLY A 1 123 ? 20.702 5.242 -14.136 1.00 87.12 123 GLY A CA 1
ATOM 957 C C . GLY A 1 123 ? 19.771 5.504 -15.319 1.00 87.12 123 GLY A C 1
ATOM 958 O O . GLY A 1 123 ? 20.140 5.215 -16.453 1.00 87.12 123 GLY A O 1
ATOM 959 N N . HIS A 1 124 ? 18.574 6.046 -15.079 1.00 88.62 124 HIS A N 1
ATOM 960 C CA . HIS A 1 124 ? 17.678 6.465 -16.154 1.00 88.62 124 HIS A CA 1
ATOM 961 C C . HIS A 1 124 ? 18.338 7.527 -17.047 1.00 88.62 124 HIS A C 1
ATOM 963 O O . HIS A 1 124 ? 18.751 8.591 -16.577 1.00 88.62 124 HIS A O 1
ATOM 969 N N . ILE A 1 125 ? 18.382 7.256 -18.349 1.00 89.12 125 ILE A N 1
ATOM 970 C CA . ILE A 1 125 ? 18.945 8.137 -19.369 1.00 89.12 125 ILE A CA 1
ATOM 971 C C . ILE A 1 125 ? 17.801 8.943 -19.986 1.00 89.12 125 ILE A C 1
ATOM 973 O O . ILE A 1 125 ? 16.924 8.391 -20.654 1.00 89.12 125 ILE A O 1
ATOM 977 N N . SER A 1 126 ? 17.808 10.261 -19.772 1.00 84.31 126 SER A N 1
ATOM 978 C CA . SER A 1 126 ? 16.831 11.167 -20.384 1.00 84.31 126 SER A CA 1
ATOM 979 C C . SER A 1 126 ? 17.101 11.319 -21.881 1.00 84.31 126 SER A C 1
ATOM 981 O O . SER A 1 126 ? 18.211 11.660 -22.285 1.00 84.31 126 SER A O 1
ATOM 983 N N . TYR A 1 127 ? 16.075 11.094 -22.699 1.00 82.81 127 TYR A N 1
ATOM 984 C CA . TYR A 1 127 ? 16.139 11.223 -24.152 1.00 82.81 127 TYR A CA 1
ATOM 985 C C . TYR A 1 127 ? 15.029 12.154 -24.644 1.00 82.81 127 TYR A C 1
ATOM 987 O O . TYR A 1 127 ? 13.869 11.967 -24.290 1.00 82.81 127 TYR A O 1
ATOM 995 N N . ASN A 1 128 ? 15.389 13.145 -25.462 1.00 78.56 128 ASN A N 1
ATOM 996 C CA . ASN A 1 128 ? 14.476 14.195 -25.937 1.00 78.56 128 ASN A CA 1
ATOM 997 C C . ASN A 1 128 ? 14.061 14.034 -27.415 1.00 78.56 128 ASN A C 1
ATOM 999 O O . ASN A 1 128 ? 13.505 14.961 -27.997 1.00 78.56 128 ASN A O 1
ATOM 1003 N N . GLY A 1 129 ? 14.356 12.893 -28.044 1.00 82.56 129 GLY A N 1
ATOM 1004 C CA . GLY A 1 129 ? 13.967 12.596 -29.426 1.00 82.56 129 GLY A CA 1
ATOM 1005 C C . GLY A 1 129 ? 12.769 11.637 -29.538 1.00 82.56 129 GLY A C 1
ATOM 1006 O O . GLY A 1 129 ? 12.198 11.230 -28.523 1.00 82.56 129 GLY A O 1
ATOM 1007 N N . PRO A 1 130 ? 12.405 11.228 -30.766 1.00 82.94 130 PRO A N 1
ATOM 1008 C CA . PRO A 1 130 ? 11.361 10.233 -31.011 1.00 82.94 130 PRO A CA 1
ATOM 1009 C C . PRO A 1 130 ? 11.677 8.887 -30.342 1.00 82.94 130 PRO A C 1
ATOM 1011 O O . PRO A 1 130 ? 12.808 8.412 -30.376 1.00 82.94 130 PRO A O 1
ATOM 1014 N N . LEU A 1 131 ? 10.674 8.218 -29.770 1.00 75.50 131 LEU A N 1
ATOM 1015 C CA . LEU A 1 131 ? 10.878 6.941 -29.067 1.00 75.50 131 LEU A CA 1
ATOM 1016 C C . LEU A 1 131 ? 11.429 5.828 -29.984 1.00 75.50 131 LEU A C 1
ATOM 1018 O O . LEU A 1 131 ? 12.103 4.900 -29.528 1.00 75.50 131 LEU A O 1
ATOM 1022 N N . ASP A 1 132 ? 11.146 5.921 -31.282 1.00 78.94 132 ASP A N 1
ATOM 1023 C CA . ASP A 1 132 ? 11.527 4.929 -32.288 1.00 78.94 132 ASP A CA 1
ATOM 1024 C C . ASP A 1 132 ? 13.016 4.988 -32.644 1.00 78.94 132 ASP A C 1
ATOM 1026 O O . ASP A 1 132 ? 13.581 3.982 -33.061 1.00 78.94 132 ASP A O 1
ATOM 1030 N N . THR A 1 133 ? 13.675 6.126 -32.400 1.00 81.81 133 THR A N 1
ATOM 1031 C CA . THR A 1 133 ? 15.107 6.321 -32.671 1.00 81.81 133 THR A CA 1
ATOM 1032 C C . THR A 1 133 ? 15.999 5.960 -31.485 1.00 81.81 133 THR A C 1
ATOM 1034 O O . THR A 1 133 ? 17.220 6.066 -31.583 1.00 81.81 133 THR A O 1
ATOM 1037 N N . VAL A 1 134 ? 15.415 5.546 -30.355 1.00 82.50 134 VAL A N 1
ATOM 1038 C CA . VAL A 1 134 ? 16.178 5.150 -29.167 1.00 82.50 134 VAL A CA 1
ATOM 1039 C C . VAL A 1 134 ? 16.727 3.739 -29.341 1.00 82.50 134 VAL A C 1
ATOM 1041 O O . VAL A 1 134 ? 15.983 2.802 -29.641 1.00 82.50 134 VAL A O 1
ATOM 1044 N N . GLU A 1 135 ? 18.026 3.595 -29.095 1.00 86.56 135 GLU A N 1
ATOM 1045 C CA . GLU A 1 135 ? 18.725 2.314 -29.099 1.00 86.56 135 GLU A CA 1
ATOM 1046 C C . GLU A 1 135 ? 18.067 1.309 -28.139 1.00 86.56 135 GLU A C 1
ATOM 1048 O O . GLU A 1 135 ? 17.656 1.658 -27.028 1.00 86.56 135 GLU A O 1
ATOM 1053 N N . ALA A 1 136 ? 17.975 0.043 -28.557 1.00 82.06 136 ALA A N 1
ATOM 1054 C CA . ALA A 1 136 ? 17.325 -1.009 -27.775 1.00 82.06 136 ALA A CA 1
ATOM 1055 C C . ALA A 1 136 ? 17.940 -1.167 -26.371 1.00 82.06 136 ALA A C 1
ATOM 1057 O O . ALA A 1 136 ? 17.202 -1.288 -25.395 1.00 82.06 136 ALA A O 1
ATOM 1058 N N . ALA A 1 137 ? 19.267 -1.048 -26.252 1.00 81.44 137 ALA A N 1
ATOM 1059 C CA . ALA A 1 137 ? 19.969 -1.101 -24.970 1.00 81.44 137 ALA A CA 1
ATOM 1060 C C . ALA A 1 137 ? 19.523 0.016 -24.005 1.00 81.44 137 ALA A C 1
ATOM 1062 O O . ALA A 1 137 ? 19.302 -0.226 -22.819 1.00 81.44 137 ALA A O 1
ATOM 1063 N N . VAL A 1 138 ? 19.308 1.237 -24.510 1.00 84.31 138 VAL A N 1
ATOM 1064 C CA . VAL A 1 138 ? 18.824 2.370 -23.701 1.00 84.31 138 VAL A CA 1
ATOM 1065 C C . VAL A 1 138 ? 17.372 2.152 -23.265 1.00 84.31 138 VAL A C 1
ATOM 1067 O O . VAL A 1 138 ? 17.008 2.500 -22.140 1.00 84.31 138 VAL A O 1
ATOM 1070 N N . LYS A 1 139 ? 16.538 1.537 -24.116 1.00 83.31 139 LYS A N 1
ATOM 1071 C CA . LYS A 1 139 ? 15.153 1.182 -23.761 1.00 83.31 139 LYS A CA 1
ATOM 1072 C C . LYS A 1 139 ? 15.107 0.180 -22.610 1.00 83.31 139 LYS A C 1
ATOM 1074 O O . LYS A 1 139 ? 14.316 0.371 -21.689 1.00 83.31 139 LYS A O 1
ATOM 1079 N N . GLU A 1 140 ? 15.956 -0.843 -22.638 1.00 81.62 140 GLU A N 1
ATOM 1080 C CA . GLU A 1 140 ? 16.023 -1.858 -21.581 1.00 81.62 140 GLU A CA 1
ATOM 1081 C C . GLU A 1 140 ? 16.487 -1.267 -20.246 1.00 81.62 140 GLU A C 1
ATOM 1083 O O . GLU A 1 140 ? 15.829 -1.470 -19.225 1.00 81.62 140 GLU A O 1
ATOM 1088 N N . VAL A 1 141 ? 17.552 -0.458 -20.257 1.00 84.19 141 VAL A N 1
ATOM 1089 C CA . VAL A 1 141 ? 18.050 0.225 -19.050 1.00 84.19 141 VAL A CA 1
ATOM 1090 C C . VAL A 1 141 ? 16.983 1.147 -18.459 1.00 84.19 141 VAL A C 1
ATOM 1092 O O . VAL A 1 141 ? 16.723 1.113 -17.255 1.00 84.19 141 VAL A O 1
ATOM 1095 N N . ASN A 1 142 ? 16.314 1.942 -19.297 1.00 86.31 142 ASN A N 1
ATOM 1096 C CA . ASN A 1 142 ? 15.276 2.858 -18.837 1.00 86.31 142 ASN A CA 1
ATOM 1097 C C . ASN A 1 142 ? 14.051 2.127 -18.288 1.00 86.31 142 ASN A C 1
ATOM 1099 O O . ASN A 1 142 ? 13.498 2.551 -17.273 1.00 86.31 142 ASN A O 1
ATOM 1103 N N . ALA A 1 143 ? 13.633 1.039 -18.928 1.00 82.50 143 ALA A N 1
ATOM 1104 C CA . ALA A 1 143 ? 12.517 0.238 -18.454 1.00 82.50 143 ALA A CA 1
ATOM 1105 C C . ALA A 1 143 ? 12.831 -0.435 -17.108 1.00 82.50 143 ALA A C 1
ATOM 1107 O O . ALA A 1 143 ? 11.996 -0.392 -16.204 1.00 82.50 143 ALA A O 1
ATOM 1108 N N . GLU A 1 144 ? 14.050 -0.950 -16.919 1.00 81.50 144 GLU A N 1
ATOM 1109 C CA . GLU A 1 144 ? 14.471 -1.522 -15.636 1.00 81.50 144 GLU A CA 1
ATOM 1110 C C . GLU A 1 144 ? 14.573 -0.452 -14.535 1.00 81.50 144 GLU A C 1
ATOM 1112 O O . GLU A 1 144 ? 14.129 -0.674 -13.405 1.00 81.50 144 GLU A O 1
ATOM 1117 N N . ALA A 1 145 ? 15.080 0.744 -14.854 1.00 86.50 145 ALA A N 1
ATOM 1118 C CA . ALA A 1 145 ? 15.119 1.871 -13.921 1.00 86.50 145 ALA A CA 1
ATOM 1119 C C . ALA A 1 145 ? 13.708 2.318 -13.499 1.00 86.50 145 ALA A C 1
ATOM 1121 O O . ALA A 1 145 ? 13.463 2.566 -12.314 1.00 86.50 145 ALA A O 1
ATOM 1122 N N . ILE A 1 146 ? 12.760 2.378 -14.442 1.00 86.38 146 ILE A N 1
ATOM 1123 C CA . ILE A 1 146 ? 11.350 2.687 -14.167 1.00 86.38 146 ILE A CA 1
ATOM 1124 C C . ILE A 1 146 ? 10.725 1.604 -13.285 1.00 86.38 146 ILE A C 1
ATOM 1126 O O . ILE A 1 146 ? 10.076 1.939 -12.291 1.00 86.38 146 ILE A O 1
ATOM 1130 N N . ARG A 1 147 ? 10.952 0.322 -13.599 1.00 83.75 147 ARG A N 1
ATOM 1131 C CA . ARG A 1 147 ? 10.440 -0.810 -12.815 1.00 83.75 147 ARG A CA 1
ATOM 1132 C C . ARG A 1 147 ? 10.929 -0.751 -11.372 1.00 83.75 147 ARG A C 1
ATOM 1134 O O . ARG A 1 147 ? 10.110 -0.744 -10.453 1.00 83.75 147 ARG A O 1
ATOM 1141 N N . LYS A 1 148 ? 12.247 -0.637 -11.165 1.00 83.75 148 LYS A N 1
ATOM 1142 C CA . LYS A 1 148 ? 12.847 -0.512 -9.827 1.00 83.75 148 LYS A CA 1
ATOM 1143 C C . LYS A 1 148 ? 12.277 0.694 -9.089 1.00 83.75 148 LYS A C 1
ATOM 1145 O O . LYS A 1 148 ? 11.802 0.550 -7.967 1.00 83.75 148 LYS A O 1
ATOM 1150 N N . SER A 1 149 ? 12.225 1.859 -9.733 1.00 89.25 149 SER A N 1
ATOM 1151 C CA . SER A 1 149 ? 11.666 3.074 -9.126 1.00 89.25 149 SER A CA 1
ATOM 1152 C C . SER A 1 149 ? 10.219 2.881 -8.663 1.00 89.25 149 SER A C 1
ATOM 1154 O O . SER A 1 149 ? 9.893 3.210 -7.523 1.00 89.25 149 SER A O 1
ATOM 1156 N N . MET A 1 150 ? 9.359 2.301 -9.507 1.00 85.19 150 MET A N 1
ATOM 1157 C CA . MET A 1 150 ? 7.965 2.016 -9.154 1.00 85.19 150 MET A CA 1
ATOM 1158 C C . MET A 1 150 ? 7.858 1.021 -7.999 1.00 85.19 150 MET A C 1
ATOM 1160 O O . MET A 1 150 ? 7.072 1.237 -7.074 1.00 85.19 150 MET A O 1
ATOM 1164 N N . MET A 1 151 ? 8.671 -0.035 -7.996 1.00 84.19 151 MET A N 1
ATOM 1165 C CA . MET A 1 151 ? 8.615 -1.020 -6.923 1.00 84.19 151 MET A CA 1
ATOM 1166 C C . MET A 1 151 ? 9.063 -0.441 -5.575 1.00 84.19 151 MET A C 1
ATOM 1168 O O . MET A 1 151 ? 8.390 -0.658 -4.568 1.00 84.19 151 MET A O 1
ATOM 1172 N N . TYR A 1 152 ? 10.126 0.367 -5.544 1.00 86.69 152 TYR A N 1
ATOM 1173 C CA . TYR A 1 152 ? 10.573 1.044 -4.319 1.00 86.69 152 TYR A CA 1
ATOM 1174 C C . TYR A 1 152 ? 9.518 2.016 -3.765 1.00 86.69 152 TYR A C 1
ATOM 1176 O O . TYR A 1 152 ? 9.340 2.111 -2.545 1.00 86.69 152 TYR A O 1
ATOM 1184 N N . LEU A 1 153 ? 8.759 2.699 -4.629 1.00 87.25 153 LEU A N 1
ATOM 1185 C CA . LEU A 1 153 ? 7.627 3.527 -4.195 1.00 87.25 153 LEU A CA 1
ATOM 1186 C C . LEU A 1 153 ? 6.512 2.687 -3.563 1.00 87.25 153 LEU A C 1
ATOM 1188 O O . LEU A 1 153 ? 5.964 3.056 -2.525 1.00 87.25 153 LEU A O 1
ATOM 1192 N N . ILE A 1 154 ? 6.196 1.533 -4.149 1.00 84.25 154 ILE A N 1
ATOM 1193 C CA . ILE A 1 154 ? 5.163 0.640 -3.616 1.00 84.25 154 ILE A CA 1
ATOM 1194 C C . ILE A 1 154 ? 5.603 0.036 -2.277 1.00 84.25 154 ILE A C 1
ATOM 1196 O O . ILE A 1 154 ? 4.808 -0.001 -1.335 1.00 84.25 154 ILE A O 1
ATOM 1200 N N . VAL A 1 155 ? 6.862 -0.394 -2.156 1.00 85.31 155 VAL A N 1
ATOM 1201 C CA . VAL A 1 155 ? 7.424 -0.930 -0.907 1.00 85.31 155 VAL A CA 1
ATOM 1202 C C . VAL A 1 155 ? 7.423 0.133 0.190 1.00 85.31 155 VAL A C 1
ATOM 1204 O O . VAL A 1 155 ? 6.897 -0.121 1.271 1.00 85.31 155 VAL A O 1
ATOM 1207 N N . SER A 1 156 ? 7.933 1.338 -0.081 1.00 84.31 156 SER A N 1
ATOM 1208 C CA . SER A 1 156 ? 7.958 2.425 0.912 1.00 84.31 156 SER A CA 1
ATOM 1209 C C . SER A 1 156 ? 6.553 2.837 1.365 1.00 84.31 156 SER A C 1
ATOM 1211 O O . SER A 1 156 ? 6.313 2.996 2.562 1.00 84.31 156 SER A O 1
ATOM 1213 N N . SER A 1 157 ? 5.591 2.912 0.441 1.00 83.12 157 SER A N 1
ATOM 1214 C CA . SER A 1 157 ? 4.185 3.168 0.770 1.00 83.12 157 SER A CA 1
ATOM 1215 C C . SER A 1 157 ? 3.561 2.046 1.615 1.00 83.12 157 SER A C 1
ATOM 1217 O O . SER A 1 157 ? 2.803 2.306 2.556 1.00 83.12 157 SER A O 1
ATOM 1219 N N . THR A 1 158 ? 3.913 0.789 1.326 1.00 83.50 158 THR A N 1
ATOM 1220 C CA . THR A 1 158 ? 3.443 -0.380 2.088 1.00 83.50 158 THR A CA 1
ATOM 1221 C C . THR A 1 158 ? 4.031 -0.391 3.498 1.00 83.50 158 THR A C 1
ATOM 1223 O O . THR A 1 158 ? 3.299 -0.638 4.451 1.00 83.50 158 THR A O 1
ATOM 1226 N N . LEU A 1 159 ? 5.312 -0.047 3.660 1.00 84.69 159 LEU A N 1
ATOM 1227 C CA . LEU A 1 159 ? 5.956 0.086 4.970 1.00 84.69 159 LEU A CA 1
ATOM 1228 C C . LEU A 1 159 ? 5.314 1.191 5.808 1.00 84.69 159 LEU A C 1
ATOM 1230 O O . LEU A 1 159 ? 4.993 0.965 6.972 1.00 84.69 159 LEU A O 1
ATOM 1234 N N . LEU A 1 160 ? 5.061 2.361 5.215 1.00 84.44 160 LEU A N 1
ATOM 1235 C CA . LEU A 1 160 ? 4.362 3.445 5.905 1.00 84.44 160 LEU A CA 1
ATOM 1236 C C . LEU A 1 160 ? 2.961 3.003 6.352 1.00 84.44 160 LEU A C 1
ATOM 1238 O O . L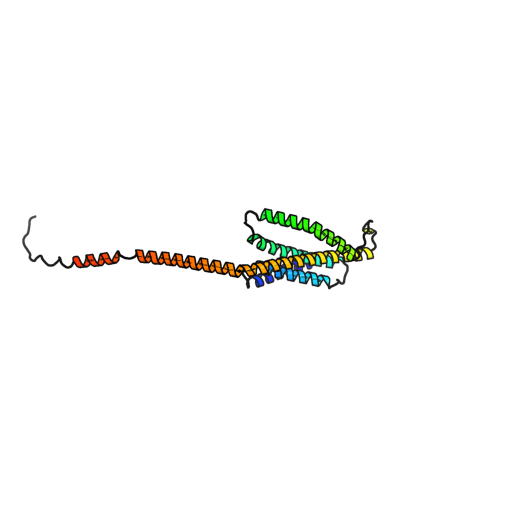EU A 1 160 ? 2.571 3.233 7.494 1.00 84.44 160 LEU A O 1
ATOM 1242 N N . SER A 1 161 ? 2.232 2.308 5.474 1.00 83.25 161 SER A N 1
ATOM 1243 C CA . SER A 1 161 ? 0.913 1.752 5.794 1.00 83.25 161 SER A CA 1
ATOM 1244 C C . SER A 1 161 ? 0.990 0.740 6.938 1.00 83.25 161 SER A C 1
ATOM 1246 O O . SER A 1 161 ? 0.171 0.794 7.853 1.00 83.25 161 SER A O 1
ATOM 1248 N N . LEU A 1 162 ? 1.989 -0.144 6.924 1.00 82.88 162 LEU A N 1
ATOM 1249 C CA . LEU A 1 162 ? 2.222 -1.131 7.973 1.00 82.88 162 LEU A CA 1
ATOM 1250 C C . LEU A 1 162 ? 2.484 -0.450 9.323 1.00 82.88 162 LEU A C 1
ATOM 1252 O O . LEU A 1 162 ? 1.847 -0.808 10.309 1.00 82.88 162 LEU A O 1
ATOM 1256 N N . VAL A 1 163 ? 3.334 0.582 9.362 1.00 83.44 163 VAL A N 1
ATOM 1257 C CA . VAL A 1 163 ? 3.590 1.381 10.575 1.00 83.44 163 VAL A CA 1
ATOM 1258 C C . VAL A 1 163 ? 2.304 2.031 11.094 1.00 83.44 163 VAL A C 1
ATOM 1260 O O . VAL A 1 163 ? 2.029 1.975 12.292 1.00 83.44 163 VAL A O 1
ATOM 1263 N N . CYS A 1 164 ? 1.476 2.602 10.213 1.00 81.94 164 CYS A N 1
ATOM 1264 C CA . CYS A 1 164 ? 0.189 3.177 10.608 1.00 81.94 164 CYS A CA 1
ATOM 1265 C C . CYS A 1 164 ? -0.770 2.127 11.185 1.00 81.94 164 CYS A C 1
ATOM 1267 O O . CYS A 1 164 ? -1.425 2.390 12.194 1.00 81.94 164 CYS A O 1
ATOM 1269 N N . TYR A 1 165 ? -0.847 0.944 10.572 1.00 77.62 165 TYR A N 1
ATOM 1270 C CA . TYR A 1 165 ? -1.669 -0.156 11.077 1.00 77.62 165 TYR A CA 1
ATOM 1271 C C . TYR A 1 165 ? -1.159 -0.684 12.422 1.00 77.62 165 TYR A C 1
ATOM 1273 O O . TYR A 1 165 ? -1.969 -0.902 13.319 1.00 77.62 165 TYR A O 1
ATOM 1281 N N . PHE A 1 166 ? 0.159 -0.794 12.613 1.00 78.19 166 PHE A N 1
ATOM 1282 C CA . PHE A 1 166 ? 0.747 -1.135 13.911 1.00 78.19 166 PHE A CA 1
ATOM 1283 C C . PHE A 1 166 ? 0.416 -0.095 14.983 1.00 78.19 166 PHE A C 1
ATOM 1285 O O . PHE A 1 166 ? 0.013 -0.467 16.080 1.00 78.19 166 PHE A O 1
ATOM 1292 N N . ALA A 1 167 ? 0.509 1.201 14.675 1.00 80.06 167 ALA A N 1
ATOM 1293 C CA . ALA A 1 167 ? 0.136 2.257 15.616 1.00 80.06 167 ALA A CA 1
ATOM 1294 C C . ALA A 1 167 ? -1.354 2.184 16.006 1.00 80.06 167 ALA A C 1
ATOM 1296 O O . ALA A 1 167 ? -1.704 2.317 17.181 1.00 80.06 167 ALA A O 1
ATOM 1297 N N . LEU A 1 168 ? -2.228 1.921 15.030 1.00 76.19 168 LEU A N 1
ATOM 1298 C CA . LEU A 1 168 ? -3.654 1.668 15.254 1.00 76.19 168 LEU A CA 1
ATOM 1299 C C . LEU A 1 168 ? -3.887 0.435 16.132 1.00 76.19 168 LEU A C 1
ATOM 1301 O O . LEU A 1 168 ? -4.717 0.489 17.037 1.00 76.19 168 LEU A O 1
ATOM 1305 N N . PHE A 1 169 ? -3.149 -0.649 15.894 1.00 75.12 169 PHE A N 1
ATOM 1306 C CA . PHE A 1 169 ? -3.240 -1.886 16.663 1.00 75.12 169 PHE A CA 1
ATOM 1307 C C . PHE A 1 169 ? -2.793 -1.695 18.120 1.00 75.12 169 PHE A C 1
ATOM 1309 O O . PHE A 1 169 ? -3.516 -2.086 19.039 1.00 75.12 169 PHE A O 1
ATOM 1316 N N . SER A 1 170 ? -1.662 -1.023 18.351 1.00 74.38 170 SER A N 1
ATOM 1317 C CA . SER A 1 170 ? -1.177 -0.704 19.700 1.00 74.38 170 SER A CA 1
ATOM 1318 C C . SER A 1 170 ? -2.188 0.145 20.472 1.00 74.38 170 SER A C 1
ATOM 1320 O O . SER A 1 170 ? -2.559 -0.188 21.593 1.00 74.38 170 SER A O 1
ATOM 1322 N N . HIS A 1 171 ? -2.729 1.192 19.843 1.00 69.69 171 HIS A N 1
ATOM 1323 C CA . HIS A 1 171 ? -3.719 2.055 20.488 1.00 69.69 171 HIS A CA 1
ATOM 1324 C C . HIS A 1 171 ? -5.085 1.366 20.686 1.00 69.69 171 HIS A C 1
ATOM 1326 O O . HIS A 1 171 ? -5.798 1.663 21.646 1.00 69.69 171 HIS A O 1
ATOM 1332 N N . ALA A 1 172 ? -5.477 0.443 19.803 1.00 67.44 172 ALA A N 1
ATOM 1333 C CA . ALA A 1 172 ? -6.668 -0.379 20.010 1.00 67.44 172 ALA A CA 1
ATOM 1334 C C . ALA A 1 172 ? -6.491 -1.308 21.220 1.00 67.44 172 ALA A C 1
ATOM 1336 O O . ALA A 1 172 ? -7.404 -1.407 22.038 1.00 67.44 172 ALA A O 1
ATOM 1337 N N . THR A 1 173 ? -5.310 -1.917 21.371 1.00 67.44 173 THR A N 1
ATOM 1338 C CA . THR A 1 173 ? -4.970 -2.821 22.484 1.00 67.44 173 THR A CA 1
ATOM 1339 C C . THR A 1 173 ? -5.091 -2.126 23.842 1.00 67.44 173 THR A C 1
ATOM 1341 O O . THR A 1 173 ? -5.677 -2.685 24.769 1.00 67.44 173 THR A O 1
ATOM 1344 N N . ASP A 1 174 ? -4.666 -0.864 23.935 1.00 61.56 174 ASP A N 1
ATOM 1345 C CA . ASP A 1 174 ? -4.786 -0.064 25.162 1.00 61.56 174 ASP A CA 1
ATOM 1346 C C . ASP A 1 174 ? -6.236 0.297 25.538 1.00 61.56 174 ASP A C 1
ATOM 1348 O O . ASP A 1 174 ? -6.552 0.496 26.714 1.00 61.56 174 ASP A O 1
ATOM 1352 N N . ARG A 1 175 ? -7.165 0.382 24.573 1.00 58.53 175 ARG A N 1
ATOM 1353 C CA . ARG A 1 175 ? -8.559 0.782 24.853 1.00 58.53 175 ARG A CA 1
ATOM 1354 C C . ARG A 1 175 ? -9.459 -0.358 25.315 1.00 58.53 175 ARG A C 1
ATOM 1356 O O . ARG A 1 175 ? -10.390 -0.100 26.086 1.00 58.53 175 ARG A O 1
ATOM 1363 N N . VAL A 1 176 ? -9.197 -1.591 24.889 1.00 59.75 176 VAL A N 1
ATOM 1364 C CA . VAL A 1 176 ? -10.026 -2.764 25.214 1.00 59.75 176 VAL A CA 1
ATOM 1365 C C . VAL A 1 176 ? -10.220 -3.014 26.716 1.00 59.75 176 VAL A C 1
ATOM 1367 O O . VAL A 1 176 ? -11.375 -3.236 27.103 1.00 59.75 176 VAL A O 1
ATOM 1370 N N . PRO A 1 177 ? -9.202 -2.925 27.599 1.00 56.69 177 PRO A N 1
ATOM 1371 C CA . PRO A 1 177 ? -9.438 -3.125 29.031 1.00 56.69 177 PRO A CA 1
ATOM 1372 C C . PRO A 1 177 ? -10.439 -2.102 29.592 1.00 56.69 177 PRO A C 1
ATOM 1374 O O . PRO A 1 177 ? -11.328 -2.460 30.366 1.00 56.69 177 PRO A O 1
ATOM 1377 N N . SER A 1 178 ? -10.382 -0.852 29.118 1.00 57.59 178 SER A N 1
ATOM 1378 C CA . SER A 1 178 ? -11.249 0.229 29.599 1.00 57.59 178 SER A CA 1
ATOM 1379 C C . SER A 1 178 ? -12.709 0.106 29.145 1.00 57.59 178 SER A C 1
ATOM 1381 O O . SER A 1 178 ? -13.621 0.519 29.866 1.00 57.59 178 SER A O 1
ATOM 1383 N N . GLU A 1 179 ? -12.966 -0.456 27.960 1.00 61.38 179 GLU A N 1
ATOM 1384 C CA . GLU A 1 179 ? -14.327 -0.588 27.434 1.00 61.38 179 GLU A CA 1
ATOM 1385 C C . GLU A 1 179 ? -15.028 -1.835 27.984 1.00 61.38 179 GLU A C 1
ATOM 1387 O O . GLU A 1 179 ? -16.191 -1.758 28.392 1.00 61.38 179 GLU A O 1
ATOM 1392 N N . GLN A 1 180 ? -14.308 -2.955 28.116 1.00 63.34 180 GLN A N 1
ATOM 1393 C CA . GLN A 1 180 ? -14.832 -4.152 28.781 1.00 63.34 180 GLN A CA 1
ATOM 1394 C C . GLN A 1 180 ? -15.200 -3.876 30.242 1.00 63.34 180 GLN A C 1
ATOM 1396 O O . GLN A 1 180 ? -16.219 -4.369 30.733 1.00 63.34 180 GLN A O 1
ATOM 1401 N N . GLU A 1 181 ? -14.421 -3.050 30.940 1.00 68.19 181 GLU A N 1
ATOM 1402 C CA . GLU A 1 181 ? -14.730 -2.638 32.307 1.00 68.19 181 GLU A CA 1
ATOM 1403 C C . GLU A 1 181 ? -15.991 -1.756 32.378 1.00 68.19 181 GLU A C 1
ATOM 1405 O O . GLU A 1 181 ? -16.858 -1.969 33.233 1.00 68.19 181 GLU A O 1
ATOM 1410 N N . ARG A 1 182 ? -16.176 -0.832 31.423 1.00 67.62 182 ARG A N 1
ATOM 1411 C CA . ARG A 1 182 ? -17.401 -0.013 31.307 1.00 67.62 182 ARG A CA 1
ATOM 1412 C C . ARG A 1 182 ? -18.637 -0.851 30.983 1.00 67.62 182 ARG A C 1
ATOM 1414 O O . ARG A 1 182 ? -19.705 -0.588 31.537 1.00 67.62 182 ARG A O 1
ATOM 1421 N N . LEU A 1 183 ? -18.513 -1.857 30.119 1.00 76.31 183 LEU A N 1
ATOM 1422 C CA . LEU A 1 183 ? -19.609 -2.771 29.786 1.00 76.31 183 LEU A CA 1
ATOM 1423 C C . LEU A 1 183 ? -19.987 -3.647 30.986 1.00 76.31 183 LEU A C 1
ATOM 1425 O O . LEU A 1 183 ? -21.165 -3.708 31.337 1.00 76.31 183 LEU A O 1
ATOM 1429 N N . LYS A 1 184 ? -19.001 -4.210 31.699 1.00 79.12 184 LYS A N 1
ATOM 1430 C CA . LYS A 1 184 ? -19.229 -4.937 32.962 1.00 79.12 184 LYS A CA 1
ATOM 1431 C C . LYS A 1 184 ? -19.915 -4.056 34.009 1.00 79.12 184 LYS A C 1
ATOM 1433 O O . LYS A 1 184 ? -20.790 -4.532 34.735 1.00 79.12 184 LYS A O 1
ATOM 1438 N N . LYS A 1 185 ? -19.563 -2.768 34.084 1.00 83.00 185 LYS A N 1
ATOM 1439 C CA . LYS A 1 185 ? -20.215 -1.805 34.983 1.00 83.00 185 LYS A CA 1
ATOM 1440 C C . LYS A 1 185 ? -21.680 -1.559 34.596 1.00 83.00 185 LYS A C 1
ATOM 1442 O O . LYS A 1 185 ? -22.549 -1.665 35.457 1.00 83.00 185 LYS A O 1
ATOM 1447 N N . ARG A 1 186 ? -21.973 -1.354 33.306 1.00 80.56 186 ARG A N 1
ATOM 1448 C CA . ARG A 1 186 ? -23.349 -1.194 32.791 1.00 80.56 186 ARG A CA 1
ATOM 1449 C C . ARG A 1 186 ? -24.212 -2.441 32.992 1.00 80.56 186 ARG A C 1
ATOM 1451 O O . ARG A 1 186 ? -25.393 -2.322 33.304 1.00 80.56 186 ARG A O 1
ATOM 1458 N N . GLU A 1 187 ? -23.652 -3.639 32.837 1.00 85.75 187 GLU A N 1
ATOM 1459 C CA . GLU A 1 187 ? -24.378 -4.882 33.124 1.00 85.75 187 GLU A CA 1
ATOM 1460 C C . GLU A 1 187 ? -24.686 -5.046 34.615 1.00 85.75 187 GLU A C 1
ATOM 1462 O O . GLU A 1 187 ? -25.789 -5.466 34.972 1.00 85.75 187 GLU A O 1
ATOM 1467 N N . LYS A 1 188 ? -23.747 -4.679 35.498 1.00 84.81 188 LYS A N 1
ATOM 1468 C CA . LYS A 1 188 ? -23.986 -4.656 36.949 1.00 84.81 188 LYS A CA 1
ATOM 1469 C C . LYS A 1 188 ? -25.071 -3.645 37.329 1.00 84.81 188 LYS A C 1
ATOM 1471 O O . LYS A 1 188 ? -25.937 -3.974 38.140 1.00 84.81 188 LYS A O 1
ATOM 1476 N N . GLU A 1 189 ? -25.069 -2.457 36.727 1.00 86.69 189 GLU A N 1
ATOM 1477 C CA . GLU A 1 189 ? -26.101 -1.432 36.938 1.00 86.69 189 GLU A CA 1
ATOM 1478 C C . GLU A 1 189 ? -27.482 -1.930 36.481 1.00 86.69 189 GLU A C 1
ATOM 1480 O O . GLU A 1 189 ? -28.419 -1.918 37.280 1.00 86.69 189 GLU A O 1
ATOM 1485 N N . LYS A 1 190 ? -27.591 -2.510 35.275 1.00 88.56 190 LYS A N 1
ATOM 1486 C CA . LYS A 1 190 ? -28.846 -3.105 34.773 1.00 88.56 190 LYS A CA 1
ATOM 1487 C C . LYS A 1 190 ? -29.369 -4.233 35.666 1.00 88.56 190 LYS 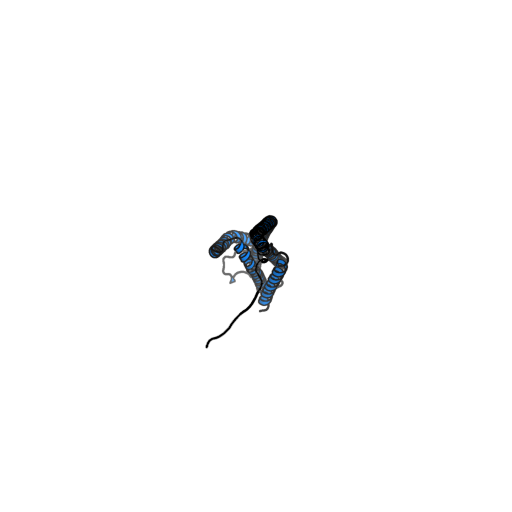A C 1
ATOM 1489 O O . LYS A 1 190 ? -30.554 -4.255 35.989 1.00 88.56 190 LYS A O 1
ATOM 1494 N N . LYS A 1 191 ? -28.500 -5.150 36.116 1.00 86.62 191 LYS A N 1
ATOM 1495 C CA . LYS A 1 191 ? -28.885 -6.229 37.049 1.00 86.62 191 LYS A CA 1
ATOM 1496 C C . LYS A 1 191 ? -29.365 -5.672 38.393 1.00 86.62 191 LYS A C 1
ATOM 1498 O O . LYS A 1 191 ? -30.323 -6.186 38.967 1.00 86.62 191 LYS A O 1
ATOM 1503 N N . THR A 1 192 ? -28.742 -4.599 38.877 1.00 87.00 192 THR A N 1
ATOM 1504 C CA . THR A 1 192 ? -29.129 -3.936 40.132 1.00 87.00 192 THR A CA 1
ATOM 1505 C C . THR A 1 192 ? -30.485 -3.237 40.004 1.00 87.00 192 THR A C 1
ATOM 1507 O O . THR A 1 192 ? -31.330 -3.379 40.889 1.00 87.00 192 THR A O 1
ATOM 1510 N N . GLU A 1 193 ? -30.735 -2.527 38.901 1.00 85.12 193 GLU A N 1
ATOM 1511 C CA . GLU A 1 193 ? -32.035 -1.902 38.617 1.00 85.12 193 GLU A CA 1
ATOM 1512 C C . GLU A 1 193 ? -33.150 -2.941 38.457 1.00 85.12 193 GLU A C 1
ATOM 1514 O O . GLU A 1 193 ? -34.236 -2.788 39.023 1.00 85.12 193 GLU A O 1
ATOM 1519 N N . GLN A 1 194 ? -32.874 -4.042 37.759 1.00 83.31 194 GLN A N 1
ATOM 1520 C CA . GLN A 1 194 ? -33.836 -5.123 37.560 1.00 83.31 194 GLN A CA 1
ATOM 1521 C C . GLN A 1 194 ? -34.172 -5.841 38.879 1.00 83.31 194 GLN A C 1
ATOM 1523 O O . GLN A 1 194 ? -35.349 -6.093 39.160 1.00 83.31 194 GLN A O 1
ATOM 1528 N N . ASN A 1 195 ? -33.183 -6.075 39.751 1.00 85.69 195 ASN A N 1
ATOM 1529 C CA . ASN A 1 195 ? -33.417 -6.611 41.095 1.00 85.69 195 ASN A CA 1
ATOM 1530 C C . ASN A 1 195 ? -34.236 -5.651 41.970 1.00 85.69 195 ASN A C 1
ATOM 1532 O O . ASN A 1 195 ? -35.172 -6.095 42.635 1.00 85.69 195 ASN A O 1
ATOM 1536 N N . LYS A 1 196 ? -33.966 -4.337 41.935 1.00 85.31 196 LYS A N 1
ATOM 1537 C CA . LYS A 1 196 ? -34.771 -3.333 42.663 1.00 85.31 196 LYS A CA 1
ATOM 1538 C C . LYS A 1 196 ? -36.232 -3.324 42.203 1.00 85.31 196 LYS A C 1
ATOM 1540 O O . LYS A 1 196 ? -37.137 -3.317 43.039 1.00 85.31 196 LYS A O 1
ATOM 1545 N N . MET A 1 197 ? -36.478 -3.385 40.892 1.00 78.75 197 MET A N 1
ATOM 1546 C CA . MET A 1 197 ? -37.836 -3.455 40.339 1.00 78.75 197 MET A CA 1
ATOM 1547 C C . MET A 1 197 ? -38.567 -4.747 40.724 1.00 78.75 197 MET A C 1
ATOM 1549 O O . MET A 1 197 ? -39.766 -4.716 41.008 1.00 78.75 197 MET A O 1
ATOM 1553 N N . THR A 1 198 ? -37.860 -5.876 40.775 1.00 80.38 198 THR A N 1
ATOM 1554 C CA . THR A 1 198 ? -38.441 -7.177 41.145 1.00 80.38 198 THR A CA 1
ATOM 1555 C C . THR A 1 198 ? -38.782 -7.225 42.636 1.00 80.38 198 THR A C 1
ATOM 1557 O O . THR A 1 198 ? -39.882 -7.629 43.011 1.00 80.38 198 THR A O 1
ATOM 1560 N N . ASN A 1 199 ? -37.896 -6.705 43.490 1.00 78.69 199 ASN A N 1
ATOM 1561 C CA . ASN A 1 199 ? -38.110 -6.675 44.936 1.00 78.69 199 ASN A CA 1
ATOM 1562 C C . ASN A 1 199 ? -39.240 -5.701 45.335 1.00 78.69 199 ASN A C 1
ATOM 1564 O O . ASN A 1 199 ? -40.080 -6.021 46.174 1.00 78.69 199 ASN A O 1
ATOM 1568 N N . SER A 1 200 ? -39.352 -4.548 44.660 1.00 76.75 200 SER A N 1
ATOM 1569 C CA . SER A 1 200 ? -40.458 -3.598 44.877 1.00 76.75 200 SER A CA 1
ATOM 1570 C C . SER A 1 200 ? -41.828 -4.175 44.478 1.00 76.75 200 SER A C 1
ATOM 1572 O O . SER A 1 200 ? -42.827 -3.941 45.164 1.00 76.75 200 SER A O 1
ATOM 1574 N N . LYS A 1 201 ? -41.889 -4.981 43.406 1.00 74.06 201 LYS A N 1
ATOM 1575 C CA . LYS A 1 201 ? -43.116 -5.690 43.001 1.00 74.06 201 LYS A CA 1
ATOM 1576 C C . LYS A 1 201 ? -43.532 -6.764 44.012 1.00 74.06 201 LYS A C 1
ATOM 1578 O O . LYS A 1 201 ? -44.725 -6.887 44.282 1.00 74.06 201 LYS A O 1
ATOM 1583 N N . ASN A 1 202 ? -42.577 -7.481 44.607 1.00 67.19 202 ASN A N 1
ATOM 1584 C CA . ASN A 1 202 ? -42.861 -8.461 45.660 1.00 67.19 202 ASN A CA 1
ATOM 1585 C C . ASN A 1 202 ? -43.319 -7.796 46.968 1.00 67.19 202 ASN A C 1
ATOM 1587 O O . ASN A 1 202 ? -44.247 -8.285 47.604 1.00 67.19 202 ASN A O 1
ATOM 1591 N N . MET A 1 203 ? -42.772 -6.631 47.324 1.00 58.34 203 MET A N 1
ATOM 1592 C CA . MET A 1 203 ? -43.169 -5.910 48.541 1.00 58.34 203 MET A CA 1
ATOM 1593 C C . MET A 1 203 ? -44.565 -5.269 48.441 1.00 58.34 203 MET A C 1
ATOM 1595 O O . MET A 1 203 ? -45.282 -5.173 49.432 1.00 58.34 203 MET A O 1
ATOM 1599 N N . LYS A 1 204 ? -45.015 -4.892 47.235 1.00 58.34 204 LYS A N 1
ATOM 1600 C CA . LYS A 1 204 ? -46.403 -4.438 47.003 1.00 58.34 204 LYS A CA 1
ATOM 1601 C C . LYS A 1 204 ? -47.427 -5.584 46.975 1.00 58.34 204 LYS A C 1
ATOM 1603 O O . LYS A 1 204 ? -48.629 -5.321 46.993 1.00 58.34 204 LYS A O 1
ATOM 1608 N N . ARG A 1 205 ? -46.973 -6.843 46.979 1.00 52.00 205 ARG A N 1
ATOM 1609 C CA . ARG A 1 205 ? -47.798 -8.057 47.077 1.00 52.00 205 ARG A CA 1
ATOM 1610 C C . ARG A 1 205 ? -47.932 -8.588 48.518 1.00 52.00 205 ARG A C 1
ATOM 1612 O O . ARG A 1 205 ? -48.048 -9.784 48.697 1.00 52.00 205 ARG A O 1
ATOM 1619 N N . CYS A 1 206 ? -47.980 -7.750 49.557 1.00 52.66 206 CYS A N 1
ATOM 1620 C CA . CYS A 1 206 ? -48.690 -8.098 50.807 1.00 52.66 206 CYS A CA 1
ATOM 1621 C C . CYS A 1 206 ? -48.873 -6.845 51.680 1.00 52.66 206 CYS A C 1
ATOM 1623 O O . CYS A 1 206 ? -47.873 -6.245 52.064 1.00 52.66 206 CYS A O 1
ATOM 1625 N N . PRO A 1 207 ? -50.122 -6.394 51.941 1.00 48.47 207 PRO A N 1
ATOM 1626 C CA . PRO A 1 207 ? -50.944 -7.006 52.988 1.00 48.47 207 PRO A CA 1
ATOM 1627 C C . PRO A 1 207 ? -52.448 -7.009 52.637 1.00 48.47 207 PRO A C 1
ATOM 1629 O O . PRO A 1 207 ? -53.273 -6.436 53.349 1.00 48.47 207 PRO A O 1
ATOM 1632 N N . LYS A 1 208 ? -52.843 -7.624 51.515 1.00 51.16 208 LYS A N 1
ATOM 1633 C CA . LYS A 1 208 ? -54.275 -7.878 51.233 1.00 51.16 208 LYS A CA 1
ATOM 1634 C C . LYS A 1 208 ? -54.712 -9.306 51.576 1.00 51.16 208 LYS A C 1
ATOM 1636 O O . LYS A 1 208 ? -55.881 -9.513 51.878 1.00 51.16 208 LYS A O 1
ATOM 1641 N N . GLU A 1 209 ? -53.777 -10.250 51.672 1.00 48.44 209 GLU A N 1
ATOM 1642 C CA . GLU A 1 209 ? -54.077 -11.643 52.039 1.00 48.44 209 GLU A CA 1
ATOM 1643 C C . GLU A 1 209 ? -54.174 -11.882 53.558 1.00 48.44 209 GLU A C 1
ATOM 1645 O O . GLU A 1 209 ? -54.890 -12.777 54.000 1.00 48.44 209 GLU A O 1
ATOM 1650 N N . GLN A 1 210 ? -53.561 -11.029 54.388 1.00 50.34 210 GLN A N 1
ATOM 1651 C CA . GLN A 1 210 ? -53.756 -11.081 55.847 1.00 50.34 210 GLN A CA 1
ATOM 1652 C C . GLN A 1 210 ? -55.093 -10.472 56.307 1.00 50.34 210 GLN A C 1
ATOM 1654 O O . GLN A 1 210 ? -55.572 -10.813 57.387 1.00 50.34 210 GLN A O 1
ATOM 1659 N N . ARG A 1 211 ? -55.753 -9.633 55.491 1.00 48.16 211 ARG A N 1
ATOM 1660 C CA . ARG A 1 211 ? -57.067 -9.055 55.838 1.00 48.16 211 ARG A CA 1
ATOM 1661 C C . ARG A 1 211 ? -58.243 -10.010 55.623 1.00 48.16 211 ARG A C 1
ATOM 1663 O O . ARG A 1 211 ? -59.235 -9.867 56.327 1.00 48.16 211 ARG A O 1
ATOM 1670 N N . LEU A 1 212 ? -58.131 -11.003 54.733 1.00 50.97 212 LEU A N 1
ATOM 1671 C CA . LEU A 1 212 ? -59.194 -12.002 54.531 1.00 50.97 212 LEU A CA 1
ATOM 1672 C C . LEU A 1 212 ? -59.218 -13.110 55.599 1.00 50.97 212 LEU A C 1
ATOM 1674 O O . LEU A 1 212 ? -60.252 -13.742 55.799 1.00 50.97 212 LEU A O 1
ATOM 1678 N N . ARG A 1 213 ? -58.115 -13.345 56.327 1.00 46.44 213 ARG A N 1
ATOM 1679 C CA . ARG A 1 213 ? -58.093 -14.350 57.410 1.00 46.44 213 ARG A CA 1
ATOM 1680 C C . ARG A 1 213 ? -58.683 -13.850 58.732 1.00 46.44 213 ARG A C 1
ATOM 1682 O O . ARG A 1 213 ? -59.085 -14.669 59.553 1.00 46.44 213 ARG A O 1
ATOM 1689 N N . LEU A 1 214 ? -58.787 -12.535 58.936 1.00 50.50 214 LEU A N 1
ATOM 1690 C CA . LEU A 1 214 ? -59.386 -11.954 60.147 1.00 50.50 214 LEU A CA 1
ATOM 1691 C C . LEU A 1 214 ? -60.906 -11.763 60.045 1.00 50.50 214 LEU A C 1
ATOM 1693 O O . LEU A 1 214 ? -61.583 -11.766 61.070 1.00 50.50 214 LEU A O 1
ATOM 1697 N N . THR A 1 215 ? -61.469 -11.672 58.838 1.00 49.69 215 THR A N 1
ATOM 1698 C CA . THR A 1 215 ? -62.927 -11.618 58.640 1.00 49.69 215 THR A CA 1
ATOM 1699 C C . THR A 1 215 ? -63.591 -12.993 58.690 1.00 49.69 215 THR A C 1
ATOM 1701 O O . THR A 1 215 ? -64.744 -13.077 59.097 1.00 49.69 215 THR A O 1
ATOM 1704 N N . ASN A 1 216 ? -62.872 -14.084 58.396 1.00 44.62 216 ASN A N 1
ATOM 1705 C CA . ASN A 1 216 ? -63.452 -15.434 58.450 1.00 44.62 216 ASN A CA 1
ATOM 1706 C C . ASN A 1 216 ? -63.569 -16.008 59.883 1.00 44.62 216 ASN A C 1
ATOM 1708 O O . ASN A 1 216 ? -64.350 -16.919 60.135 1.00 44.62 216 ASN A O 1
ATOM 1712 N N . ARG A 1 217 ? -62.850 -15.453 60.871 1.00 42.94 217 ARG A N 1
ATOM 1713 C CA . ARG A 1 217 ? -62.981 -15.876 62.283 1.00 42.94 217 ARG A CA 1
ATOM 1714 C C . ARG A 1 217 ? -64.148 -15.230 63.037 1.00 42.94 217 ARG A C 1
ATOM 1716 O O . ARG A 1 217 ? -64.452 -15.677 64.136 1.00 42.94 217 ARG A O 1
ATOM 1723 N N . ARG A 1 218 ? -64.801 -14.204 62.478 1.00 41.06 218 ARG A N 1
ATOM 1724 C CA . ARG A 1 218 ? -65.967 -13.543 63.102 1.00 41.06 218 ARG A CA 1
ATOM 1725 C C . ARG A 1 218 ? -67.317 -14.107 62.658 1.00 41.06 218 ARG A C 1
ATOM 1727 O O . ARG A 1 218 ? -68.318 -13.804 63.292 1.00 41.06 218 ARG A O 1
ATOM 1734 N N . SER A 1 219 ? -67.342 -14.941 61.622 1.00 46.69 219 SER A N 1
ATOM 1735 C CA . SER A 1 219 ? -68.582 -15.510 61.074 1.00 46.69 219 SER A CA 1
ATOM 1736 C C . SER A 1 219 ? -68.984 -16.842 61.719 1.00 46.69 219 SER A C 1
ATOM 1738 O O . SER A 1 219 ? -70.090 -17.315 61.492 1.00 46.69 219 SER A O 1
ATOM 1740 N N . HIS A 1 220 ? -68.122 -17.438 62.550 1.00 45.22 220 HIS A N 1
ATOM 1741 C CA . HIS A 1 220 ? -68.381 -18.731 63.200 1.00 45.22 220 HIS A CA 1
ATOM 1742 C C . HIS A 1 220 ? -68.928 -18.643 64.635 1.00 45.22 220 HIS A C 1
ATOM 1744 O O . HIS A 1 220 ? -69.144 -19.678 65.254 1.00 45.22 220 HIS A O 1
ATOM 1750 N N . SER A 1 221 ? -69.192 -17.446 65.167 1.00 45.69 221 SER A N 1
ATOM 1751 C CA . SER A 1 221 ? -69.698 -17.261 66.540 1.00 45.69 221 SER A CA 1
ATOM 1752 C C . SER A 1 221 ? -71.110 -16.660 66.640 1.00 45.69 221 SER A C 1
ATOM 1754 O O . SER A 1 221 ? -71.533 -16.316 67.737 1.00 45.69 221 SER A O 1
ATOM 1756 N N . VAL A 1 222 ? -71.865 -16.558 65.534 1.00 47.69 222 VAL A N 1
ATOM 1757 C CA . VAL A 1 222 ? -73.236 -15.980 65.528 1.00 47.69 222 VAL A CA 1
ATOM 1758 C C . VAL A 1 222 ? -74.305 -16.942 64.968 1.00 47.69 222 VAL A C 1
ATOM 1760 O O . VAL A 1 222 ? -75.461 -16.572 64.817 1.00 47.69 222 VAL A O 1
ATOM 1763 N N . LEU A 1 223 ? -73.973 -18.211 64.709 1.00 46.44 223 LEU A N 1
ATOM 1764 C CA . LEU A 1 223 ? -74.934 -19.224 64.243 1.00 46.44 223 LEU A CA 1
ATOM 1765 C C . LEU A 1 223 ? -75.054 -20.383 65.241 1.00 46.44 223 LEU A C 1
ATOM 1767 O O . LEU A 1 223 ? -74.663 -21.512 64.967 1.00 46.44 223 LEU A O 1
ATOM 1771 N N . SER A 1 224 ? -75.597 -20.097 66.424 1.00 44.28 224 SER A N 1
ATOM 1772 C CA . SER A 1 224 ? -76.100 -21.137 67.330 1.00 44.28 224 SER A CA 1
ATOM 1773 C C . SER A 1 224 ? -77.165 -20.583 68.280 1.00 44.28 224 SER A C 1
ATOM 1775 O O . SER A 1 224 ? -76.958 -20.586 69.486 1.00 44.28 224 SER A O 1
ATOM 1777 N N . LEU A 1 225 ? -78.279 -20.048 67.769 1.00 49.34 225 LEU A N 1
ATOM 1778 C CA . LEU A 1 225 ? -79.488 -19.798 68.572 1.00 49.34 225 LEU A CA 1
ATOM 1779 C C . LEU A 1 225 ? -80.671 -19.434 67.662 1.00 49.34 225 LEU A C 1
ATOM 1781 O O . LEU A 1 225 ? -80.791 -18.287 67.258 1.00 49.34 225 LEU A O 1
ATOM 1785 N N . GLN A 1 226 ? -81.491 -20.441 67.340 1.00 44.56 226 GLN A N 1
ATOM 1786 C CA . GLN A 1 226 ? -82.903 -20.437 66.886 1.00 44.56 226 GLN A CA 1
ATOM 1787 C C . GLN A 1 226 ? -83.072 -21.694 66.016 1.00 44.56 226 GLN A C 1
ATOM 1789 O O . GLN A 1 226 ? -82.476 -21.792 64.952 1.00 44.56 226 GLN A O 1
ATOM 1794 N N . GLY A 1 227 ? -83.710 -22.777 66.464 1.00 41.34 227 GLY A N 1
ATOM 1795 C CA . GLY A 1 227 ? -85.034 -22.866 67.093 1.00 41.34 227 GLY A CA 1
ATOM 1796 C C . GLY A 1 227 ? -85.930 -23.593 66.081 1.00 41.34 227 GLY A C 1
ATOM 1797 O O . GLY A 1 227 ? -86.322 -23.004 65.087 1.00 41.34 227 GLY A O 1
ATOM 1798 N N . HIS A 1 228 ? -85.941 -24.927 66.075 1.00 39.81 228 HIS A N 1
ATOM 1799 C CA . HIS A 1 228 ? -86.980 -25.773 66.678 1.00 39.81 228 HIS A CA 1
ATOM 1800 C C . HIS A 1 228 ? -88.435 -25.384 66.326 1.00 39.81 228 HIS A C 1
ATOM 1802 O O . HIS A 1 228 ? -88.943 -24.363 66.774 1.00 39.81 228 HIS A O 1
ATOM 1808 N N . SER A 1 229 ? -89.090 -26.329 65.637 1.00 44.56 229 SER A N 1
ATOM 1809 C CA . SER A 1 229 ? -90.516 -26.689 65.721 1.00 44.56 229 SER A CA 1
ATOM 1810 C C . SER A 1 229 ? -91.564 -25.978 64.831 1.00 44.56 229 SER A C 1
ATOM 1812 O O . SER A 1 229 ? -92.182 -25.001 65.221 1.00 44.56 229 SER A O 1
ATOM 1814 N N . ASN A 1 230 ? -91.817 -26.583 63.662 1.00 42.38 230 ASN A N 1
ATOM 1815 C CA . ASN A 1 230 ? -92.986 -27.427 63.332 1.00 42.38 230 ASN A CA 1
ATOM 1816 C C . ASN A 1 230 ? -94.463 -26.924 63.358 1.00 42.38 230 ASN A C 1
ATOM 1818 O O . ASN A 1 230 ? -95.014 -26.647 64.414 1.00 42.38 230 ASN A O 1
ATOM 1822 N N . ILE A 1 231 ? -95.106 -27.136 62.184 1.00 43.34 231 ILE A N 1
ATOM 1823 C CA . ILE A 1 231 ? -96.465 -27.680 61.881 1.00 43.34 231 ILE A CA 1
ATOM 1824 C C . ILE A 1 231 ? -97.696 -26.741 62.049 1.00 43.34 231 ILE A C 1
ATOM 1826 O O . ILE A 1 231 ? -97.965 -26.250 63.137 1.00 43.34 231 ILE A O 1
ATOM 1830 N N . ILE A 1 232 ? -98.506 -26.586 60.975 1.00 41.78 232 ILE A N 1
ATOM 1831 C CA . ILE A 1 232 ? -99.930 -27.029 60.812 1.00 41.78 232 ILE A CA 1
ATOM 1832 C C . ILE A 1 232 ? -100.703 -26.222 59.723 1.00 41.78 232 ILE A C 1
ATOM 1834 O O . ILE A 1 232 ? -100.695 -24.999 59.731 1.00 41.78 232 ILE A O 1
ATOM 1838 N N . ALA A 1 233 ? -101.437 -26.981 58.877 1.00 42.78 233 ALA A N 1
ATOM 1839 C CA . ALA A 1 233 ? -102.690 -26.686 58.128 1.00 42.78 233 ALA A CA 1
ATOM 1840 C C . ALA A 1 233 ? -102.673 -25.676 56.957 1.00 42.78 233 ALA A C 1
ATOM 1842 O O . ALA A 1 233 ? -102.394 -24.504 57.149 1.00 42.78 233 ALA A O 1
ATOM 1843 N N . THR A 1 234 ? -102.858 -26.063 55.682 1.00 48.06 234 THR A N 1
ATOM 1844 C CA . THR A 1 234 ? -104.021 -26.621 54.925 1.00 48.06 234 THR A CA 1
ATOM 1845 C C . THR A 1 234 ? -105.015 -25.607 54.331 1.00 48.06 234 THR A C 1
ATOM 1847 O O . THR A 1 234 ? -105.732 -24.945 55.066 1.00 48.06 234 THR A O 1
ATOM 1850 N N . ARG A 1 235 ? -105.152 -25.728 52.994 1.00 44.75 235 ARG A N 1
ATOM 1851 C CA . ARG A 1 235 ? -106.355 -25.697 52.120 1.00 44.75 235 ARG A CA 1
ATOM 1852 C C . ARG A 1 235 ? -107.148 -24.400 51.884 1.00 44.75 235 ARG A C 1
ATOM 1854 O O . ARG A 1 235 ? -107.808 -23.912 52.787 1.00 44.75 235 ARG A O 1
ATOM 1861 N N . GLN A 1 236 ? -107.241 -24.048 50.592 1.00 44.09 236 GLN A N 1
ATOM 1862 C CA . GLN A 1 236 ? -108.427 -23.833 49.713 1.00 44.09 236 GLN A CA 1
ATOM 1863 C C . GLN A 1 236 ? -107.977 -22.886 48.575 1.00 44.09 236 GLN A C 1
ATOM 1865 O O . GLN A 1 236 ? -107.303 -21.910 48.878 1.00 44.09 236 GLN A O 1
ATOM 1870 N N . CYS A 1 237 ? -108.217 -23.064 47.274 1.00 44.81 237 CYS A N 1
ATOM 1871 C CA . CYS A 1 237 ? -108.860 -24.056 46.408 1.00 44.81 237 CYS A CA 1
ATOM 1872 C C . CYS A 1 237 ? -108.046 -24.114 45.103 1.00 44.81 237 CYS A C 1
ATOM 1874 O O . CYS A 1 237 ? -107.376 -23.101 44.795 1.00 44.81 237 CYS A O 1
#

pLDDT: mean 70.44, std 14.14, range [39.81, 91.06]

Sequence (237 aa):
MCGIWRVLSFNAVCKQIIELAVEDNRHYAEPTAGCILMGVRLLACLLFLETPPFGTLLWYHLVELATLGATYDTANGVYRPVMTNVIKHRYHATRTGITKCLSGYVGAITYGSMFINLLKAFGHISYNGPLDTVEAAVKEVNAEAIRKSMMYLIVSSTLLSLVCYFALFSHATDRVPSEQERLKKREKEKKTEQNKMTNSKNMKRCPKEQRLRLTNRRSHSVLSLQGHSNIIATRQC

Foldseek 3Di:
DVLVVVLVVVLVVLVVVLVVVCVVPVLCSLLVSLLVLLVVLLVLLVVVVPDDDDDDDDPVLVSSVSNNVSSVVSNVVSVLVVVPVVDDPVCSVVVVVVCVVCCVVVCCVVLVVQLVVQLVVQPQDDDDDDPVPDDPVNVVSSSVSNSVSVSVSSNVVSVVSSVVSVVVSVVSVVCVVVVVVVVVVVVVVVVVVVVVVVVVVVVVPDDPVVVVVVVVVVVPPPPDDDDDDDDDDDDDD

InterPro domains:
  IPR036259 MFS transporter superfamily [SSF103473] (33-179)